Protein AF-A0A150SA19-F1 (afdb_monomer)

Mean predicted aligned error: 13.58 Å

Radius of gyration: 35.86 Å; Cα contacts (8 Å, |Δi|>4): 429; chains: 1; bounding box: 69×50×117 Å

Structure (mmCIF, N/CA/C/O backbone):
data_AF-A0A150SA19-F1
#
_entry.id   AF-A0A150SA19-F1
#
loop_
_atom_site.group_PDB
_atom_site.id
_atom_site.type_symbol
_atom_site.label_atom_id
_atom_site.label_alt_id
_atom_site.label_comp_id
_atom_site.label_asym_id
_atom_site.label_entity_id
_atom_site.label_seq_id
_atom_site.pdbx_PDB_ins_code
_atom_site.Cartn_x
_atom_site.Cartn_y
_atom_site.Cartn_z
_atom_site.occupancy
_atom_site.B_iso_or_equiv
_atom_site.auth_seq_id
_atom_site.auth_comp_id
_atom_site.auth_asym_id
_atom_site.auth_atom_id
_atom_site.pdbx_PDB_model_num
ATOM 1 N N . MET A 1 1 ? -41.049 3.972 19.998 1.00 49.44 1 MET A N 1
ATOM 2 C CA . MET A 1 1 ? -39.664 4.493 19.988 1.00 49.44 1 MET A CA 1
ATOM 3 C C . MET A 1 1 ? -38.887 3.687 18.956 1.00 49.44 1 MET A C 1
ATOM 5 O O . MET A 1 1 ? -38.922 2.465 19.038 1.00 49.44 1 MET A O 1
ATOM 9 N N . ARG A 1 2 ? -38.313 4.328 17.932 1.00 52.31 2 ARG A N 1
ATOM 10 C CA . ARG A 1 2 ? -37.575 3.638 16.861 1.00 52.31 2 ARG A CA 1
ATOM 11 C C . ARG A 1 2 ? -36.197 3.265 17.417 1.00 52.31 2 ARG A C 1
ATOM 13 O O . ARG A 1 2 ? -35.506 4.146 17.914 1.00 52.31 2 ARG A O 1
ATOM 20 N N . ARG A 1 3 ? -35.855 1.975 17.432 1.00 67.75 3 ARG A N 1
ATOM 21 C CA . ARG A 1 3 ? -34.524 1.506 17.848 1.00 67.75 3 ARG A CA 1
ATOM 22 C C . ARG A 1 3 ? -33.539 1.846 16.730 1.00 67.75 3 ARG A C 1
ATOM 24 O O . ARG A 1 3 ? -33.863 1.603 15.569 1.00 67.75 3 ARG A O 1
ATOM 31 N N . GLN A 1 4 ? -32.408 2.448 17.076 1.00 78.25 4 GLN A N 1
ATOM 32 C CA . GLN A 1 4 ? -31.393 2.895 16.126 1.00 78.25 4 GLN A CA 1
ATOM 33 C C . GLN A 1 4 ? -30.124 2.067 16.335 1.00 78.25 4 GLN A C 1
ATOM 35 O O . GLN A 1 4 ? -29.717 1.835 17.468 1.00 78.25 4 GLN A O 1
ATOM 40 N N . ILE A 1 5 ? -29.562 1.589 15.230 1.00 88.06 5 ILE A N 1
ATOM 41 C CA . ILE A 1 5 ? -28.209 1.044 15.135 1.00 88.06 5 ILE A CA 1
ATOM 42 C C . ILE A 1 5 ? -27.495 2.003 14.193 1.00 88.06 5 ILE A C 1
ATOM 44 O O . ILE A 1 5 ? -28.035 2.302 13.125 1.00 88.06 5 ILE A O 1
ATOM 48 N N . ASP A 1 6 ? -26.344 2.520 14.605 1.00 89.00 6 ASP A N 1
ATOM 49 C CA . ASP A 1 6 ? -25.650 3.552 13.835 1.00 89.00 6 ASP A CA 1
ATOM 50 C C . ASP A 1 6 ? -24.889 2.940 12.661 1.00 89.00 6 ASP A C 1
ATOM 52 O O . ASP A 1 6 ? -24.909 3.479 11.557 1.00 89.00 6 ASP A O 1
ATOM 56 N N . VAL A 1 7 ? -24.254 1.785 12.886 1.00 89.00 7 VAL A N 1
ATOM 57 C CA . VAL A 1 7 ? -23.474 1.076 11.870 1.00 89.00 7 VAL A CA 1
ATOM 58 C C . VAL A 1 7 ? -23.757 -0.417 11.948 1.00 89.00 7 VAL A C 1
ATOM 60 O O . VAL A 1 7 ? -23.886 -0.998 13.023 1.00 89.00 7 VAL A O 1
ATOM 63 N N . VAL A 1 8 ? -23.839 -1.052 10.785 1.00 87.06 8 VAL A N 1
ATOM 64 C CA . VAL A 1 8 ? -23.929 -2.502 10.656 1.00 87.06 8 VAL A CA 1
ATOM 65 C C . VAL A 1 8 ? -22.804 -2.952 9.740 1.00 87.06 8 VAL A C 1
ATOM 67 O O . VAL A 1 8 ? -22.677 -2.448 8.625 1.00 87.06 8 VAL A O 1
ATOM 70 N N . VAL A 1 9 ? -21.995 -3.894 10.210 1.00 85.62 9 VAL A N 1
ATOM 71 C CA . VAL A 1 9 ? -20.855 -4.434 9.471 1.00 85.62 9 VAL A CA 1
ATOM 72 C C . VAL A 1 9 ? -21.111 -5.906 9.188 1.00 85.62 9 VAL A C 1
ATOM 74 O O . VAL A 1 9 ? -21.405 -6.683 10.094 1.00 85.62 9 VAL A O 1
ATOM 77 N N . TYR A 1 10 ? -20.987 -6.284 7.921 1.00 85.44 10 TYR A N 1
ATOM 78 C CA . TYR A 1 10 ? -20.951 -7.680 7.506 1.00 85.44 10 TYR A CA 1
ATOM 79 C C . TYR A 1 10 ? -19.493 -8.061 7.290 1.00 85.44 10 TYR A C 1
ATOM 81 O O . TYR A 1 10 ? -18.805 -7.427 6.491 1.00 85.44 10 TYR A O 1
ATOM 89 N N . VAL A 1 11 ? -19.022 -9.076 8.008 1.00 80.75 11 VAL A N 1
ATOM 90 C CA . VAL A 1 11 ? -17.643 -9.560 7.891 1.00 80.75 11 VAL A CA 1
ATOM 91 C C . VAL A 1 11 ? -17.649 -11.016 7.459 1.00 80.75 11 VAL A C 1
ATOM 93 O O . VAL A 1 11 ? -18.430 -11.812 7.978 1.00 80.75 11 VAL A O 1
ATOM 96 N N . GLY A 1 12 ? -16.760 -11.355 6.527 1.00 76.31 12 GLY A N 1
ATOM 97 C CA . GLY A 1 12 ? -16.517 -12.719 6.072 1.00 76.31 12 GLY A CA 1
ATOM 98 C C . GLY A 1 12 ? -17.049 -13.008 4.665 1.00 76.31 12 GLY A C 1
ATOM 99 O O . GLY A 1 12 ? -17.178 -12.103 3.843 1.00 76.31 12 GLY A O 1
ATOM 100 N N . ASN A 1 13 ? -17.306 -14.281 4.366 1.00 78.12 13 ASN A N 1
ATOM 101 C CA . ASN A 1 13 ? -17.716 -14.776 3.044 1.00 78.12 13 ASN A CA 1
ATOM 102 C C . ASN A 1 13 ? -18.993 -15.634 3.137 1.00 78.12 13 ASN A C 1
ATOM 104 O O . ASN A 1 13 ? -19.555 -15.792 4.218 1.00 78.12 13 ASN A O 1
ATOM 108 N N . GLU A 1 14 ? -19.443 -16.212 2.017 1.00 71.19 14 GLU A N 1
ATOM 109 C CA . GLU A 1 14 ? -20.680 -17.014 1.955 1.00 71.19 14 GLU A CA 1
ATOM 110 C C . GLU A 1 14 ? -20.721 -18.195 2.942 1.00 71.19 14 GLU A C 1
ATOM 112 O O . GLU A 1 14 ? -21.796 -18.578 3.396 1.00 71.19 14 GLU A O 1
ATOM 117 N N . ALA A 1 15 ? -19.567 -18.769 3.296 1.00 74.25 15 ALA A N 1
ATOM 118 C CA . ALA A 1 15 ? -19.484 -19.897 4.223 1.00 74.25 15 ALA A CA 1
ATOM 119 C C . ALA A 1 15 ? -19.350 -19.460 5.691 1.00 74.25 15 ALA A C 1
ATOM 121 O O . ALA A 1 15 ? -19.701 -20.213 6.601 1.00 74.25 15 ALA A O 1
ATOM 122 N N . THR A 1 16 ? -18.816 -18.263 5.934 1.00 69.69 16 THR A N 1
ATOM 123 C CA . THR A 1 16 ? -18.539 -17.730 7.270 1.00 69.69 16 THR A CA 1
ATOM 124 C C . THR A 1 16 ? -18.807 -16.236 7.276 1.00 69.69 16 THR A C 1
ATOM 126 O O . THR A 1 16 ? -17.891 -15.453 7.038 1.00 69.69 16 THR A O 1
ATOM 129 N N . SER A 1 17 ? -20.053 -15.841 7.525 1.00 80.31 17 SER A N 1
ATOM 130 C CA . SER A 1 17 ? -20.439 -14.435 7.645 1.00 80.31 17 SER A CA 1
ATOM 131 C C . SER A 1 17 ? -20.885 -14.115 9.069 1.00 80.31 17 SER A C 1
ATOM 133 O O . SER A 1 17 ? -21.713 -14.837 9.626 1.00 80.31 17 SER A O 1
ATOM 135 N N . ALA A 1 18 ? -20.397 -13.014 9.629 1.00 84.69 18 ALA A N 1
ATOM 136 C CA . ALA A 1 18 ? -20.871 -12.445 10.883 1.00 84.69 18 ALA A CA 1
ATOM 137 C C . ALA A 1 18 ? -21.544 -11.095 10.622 1.00 84.69 18 ALA A C 1
ATOM 139 O O . ALA A 1 18 ? -21.059 -10.288 9.823 1.00 84.69 18 ALA A O 1
ATOM 140 N N . LEU A 1 19 ? -22.654 -10.852 11.319 1.00 87.81 19 LEU A N 1
ATOM 141 C CA . LEU A 1 19 ? -23.325 -9.559 11.331 1.00 87.81 19 LEU A CA 1
ATOM 142 C C . LEU A 1 19 ? -23.007 -8.843 12.640 1.00 87.81 19 LEU A C 1
ATOM 144 O O . LEU A 1 19 ? -23.388 -9.315 13.709 1.00 87.81 19 LEU A O 1
ATOM 148 N N . ILE A 1 20 ? -22.329 -7.706 12.565 1.00 91.12 20 ILE A N 1
ATOM 149 C CA . ILE A 1 20 ? -21.949 -6.909 13.729 1.00 91.12 20 ILE A CA 1
ATOM 150 C C . ILE A 1 20 ? -22.784 -5.634 13.727 1.00 91.12 20 ILE A C 1
ATOM 152 O O . ILE A 1 20 ? -22.746 -4.857 12.774 1.00 91.12 20 ILE A O 1
ATOM 156 N N . ALA A 1 21 ? -23.550 -5.418 14.791 1.00 92.56 21 ALA A N 1
ATOM 157 C CA . ALA A 1 21 ? -24.279 -4.177 15.009 1.00 92.56 21 ALA A CA 1
ATOM 158 C C . ALA A 1 21 ? -23.469 -3.270 15.933 1.00 92.56 21 ALA A C 1
ATOM 160 O O . ALA A 1 21 ? -22.986 -3.720 16.971 1.00 92.56 21 ALA A O 1
ATOM 161 N N . MET A 1 22 ? -23.346 -1.997 15.576 1.00 93.75 22 MET A N 1
ATOM 162 C CA . MET A 1 22 ? -22.576 -1.021 16.336 1.00 93.75 22 MET A CA 1
ATOM 163 C C . MET A 1 22 ? -23.416 0.216 16.652 1.00 93.75 22 MET A C 1
ATOM 165 O O . MET A 1 22 ? -24.169 0.711 15.808 1.00 93.75 22 MET A O 1
ATOM 169 N N . GLU A 1 23 ? -23.269 0.735 17.866 1.00 94.62 23 GLU A N 1
ATOM 170 C CA . GLU A 1 23 ? -23.875 2.001 18.282 1.00 94.62 23 GLU A CA 1
ATOM 171 C C . GLU A 1 23 ? -22.846 2.867 19.018 1.00 94.62 23 GLU A C 1
ATOM 173 O O . GLU A 1 23 ? -22.068 2.371 19.838 1.00 94.62 23 GLU A O 1
ATOM 178 N N . ALA A 1 24 ? -22.847 4.169 18.732 1.00 93.62 24 ALA A N 1
ATOM 179 C CA . ALA A 1 24 ? -21.959 5.140 19.357 1.00 93.62 24 ALA A CA 1
ATOM 180 C C . ALA A 1 24 ? -22.743 6.058 20.305 1.00 93.62 24 ALA A C 1
ATOM 182 O O . ALA A 1 24 ? -23.703 6.736 19.938 1.00 93.62 24 ALA A O 1
ATOM 183 N N . LYS A 1 25 ? -22.319 6.105 21.567 1.00 93.19 25 LYS A N 1
ATOM 184 C CA . LYS A 1 25 ? -22.892 6.953 22.612 1.00 93.19 25 LYS A CA 1
ATOM 185 C C . LYS A 1 25 ? -21.984 8.149 22.860 1.00 93.19 25 LYS A C 1
ATOM 187 O O . LYS A 1 25 ? -21.084 8.109 23.697 1.00 93.19 25 LYS A O 1
ATOM 192 N N . ASP A 1 26 ? -22.286 9.251 22.183 1.00 92.06 26 ASP A N 1
ATOM 193 C CA . ASP A 1 26 ? -21.712 10.551 22.522 1.00 92.06 26 ASP A CA 1
ATOM 194 C C . ASP A 1 26 ? -22.591 11.258 23.561 1.00 92.06 26 ASP A C 1
ATOM 196 O O . ASP A 1 26 ? -23.596 11.901 23.252 1.00 92.06 26 ASP A O 1
ATOM 200 N N . ARG A 1 27 ? -22.260 11.066 24.837 1.00 90.19 27 ARG A N 1
ATOM 201 C CA . ARG A 1 27 ? -22.948 11.697 25.969 1.00 90.19 27 ARG A CA 1
ATOM 202 C C . ARG A 1 27 ? -21.926 12.190 26.970 1.00 90.19 27 ARG A C 1
ATOM 204 O O . ARG A 1 27 ? -20.852 11.626 27.063 1.00 90.19 27 ARG A O 1
ATOM 211 N N . ALA A 1 28 ? -22.306 13.173 27.782 1.00 92.38 28 ALA A N 1
ATOM 212 C CA . ALA A 1 28 ? -21.478 13.674 28.882 1.00 92.38 28 ALA A CA 1
ATOM 213 C C . ALA A 1 28 ? -21.468 12.758 30.125 1.00 92.38 28 ALA A C 1
ATOM 215 O O . ALA A 1 28 ? -20.846 13.089 31.129 1.00 92.38 28 ALA A O 1
ATOM 216 N N . THR A 1 29 ? -22.178 11.627 30.087 1.00 95.94 29 THR A N 1
ATOM 217 C CA . THR A 1 29 ? -22.311 10.692 31.211 1.00 95.94 29 THR A CA 1
ATOM 218 C C . THR A 1 29 ? -21.975 9.271 30.769 1.00 95.94 29 THR A C 1
ATOM 220 O O . THR A 1 29 ? -22.349 8.917 29.645 1.00 95.94 29 THR A O 1
ATOM 223 N N . PRO A 1 30 ? -21.389 8.438 31.650 1.00 97.19 30 PRO A N 1
ATOM 224 C CA . PRO A 1 30 ? -21.119 7.036 31.353 1.00 97.19 30 PRO A CA 1
ATOM 225 C C . PRO A 1 30 ? -22.372 6.269 30.923 1.00 97.19 30 PRO A C 1
ATOM 227 O O . PRO A 1 30 ? -23.491 6.549 31.371 1.00 97.19 30 PRO A O 1
ATOM 230 N N . VAL A 1 31 ? -22.178 5.269 30.067 1.00 97.31 31 VAL A N 1
ATOM 231 C CA . VAL A 1 31 ? -23.246 4.366 29.629 1.00 97.31 31 VAL A CA 1
ATOM 232 C C . VAL A 1 31 ? -23.737 3.540 30.817 1.00 97.31 31 VAL A C 1
ATOM 234 O O . VAL A 1 31 ? -22.946 2.934 31.538 1.00 97.31 31 VAL A O 1
ATOM 237 N N . SER A 1 32 ? -25.056 3.512 31.014 1.00 97.81 32 SER A N 1
ATOM 238 C CA . SER A 1 32 ? -25.703 2.766 32.096 1.00 97.81 32 SER A CA 1
ATOM 239 C C . SER A 1 32 ? -26.205 1.392 31.644 1.00 97.81 32 SER A C 1
ATOM 241 O O . SER A 1 32 ? -26.411 1.146 30.454 1.00 97.81 32 SER A O 1
ATOM 243 N N . ILE A 1 33 ? -26.501 0.517 32.609 1.00 97.81 33 ILE A N 1
ATOM 244 C CA . ILE A 1 33 ? -27.060 -0.825 32.369 1.00 97.81 33 ILE A CA 1
ATOM 245 C C . ILE A 1 33 ? -28.320 -0.809 31.483 1.00 97.81 33 ILE A C 1
ATOM 247 O O . ILE A 1 33 ? -28.491 -1.649 30.597 1.00 97.81 33 ILE A O 1
ATOM 251 N N . GLY A 1 34 ? -29.185 0.196 31.666 1.00 96.81 34 GLY A N 1
ATOM 252 C CA . GLY A 1 34 ? -30.397 0.360 30.863 1.00 96.81 34 GLY A CA 1
ATOM 253 C C . GLY A 1 34 ? -30.099 0.691 29.399 1.00 96.81 34 GLY A C 1
ATOM 254 O O . GLY A 1 34 ? -30.815 0.240 28.508 1.00 96.81 34 GLY A O 1
ATOM 255 N N . MET A 1 35 ? -29.021 1.434 29.124 1.00 96.19 35 MET A N 1
ATOM 256 C CA . MET A 1 35 ? -28.596 1.719 27.750 1.00 96.19 35 MET A CA 1
ATOM 257 C C . MET A 1 35 ? -28.068 0.463 27.057 1.00 96.19 35 MET A C 1
ATOM 259 O O . MET A 1 35 ? -28.452 0.211 25.917 1.00 96.19 35 MET A O 1
ATOM 263 N N . VAL A 1 36 ? -27.270 -0.349 27.756 1.00 97.12 36 VAL A N 1
ATOM 264 C CA . VAL A 1 36 ? -26.780 -1.641 27.248 1.00 97.12 36 VAL A CA 1
ATOM 265 C C . VAL A 1 36 ? -27.944 -2.587 26.947 1.00 97.12 36 VAL A C 1
ATOM 267 O O . VAL A 1 36 ? -28.015 -3.156 25.862 1.00 97.12 36 VAL A O 1
ATOM 270 N N . SER A 1 37 ? -28.913 -2.696 27.860 1.00 96.50 37 SER A N 1
ATOM 271 C CA . SER A 1 37 ? -30.108 -3.536 27.672 1.00 96.50 37 SER A CA 1
ATOM 272 C C . SER A 1 37 ? -30.939 -3.104 26.458 1.00 96.50 37 SER A C 1
ATOM 274 O O . SER A 1 37 ? -31.420 -3.933 25.678 1.00 96.50 37 SER A O 1
ATOM 276 N N . ASN A 1 38 ? -31.088 -1.792 26.262 1.00 95.25 38 ASN A N 1
ATOM 277 C CA . ASN A 1 38 ? -31.794 -1.247 25.106 1.00 95.25 38 ASN A CA 1
ATOM 278 C C . ASN A 1 38 ? -31.057 -1.551 23.797 1.00 95.25 38 ASN A C 1
ATOM 280 O O . ASN A 1 38 ? -31.701 -1.967 22.832 1.00 95.25 38 ASN A O 1
ATOM 284 N N . PHE A 1 39 ? -29.731 -1.383 23.779 1.00 96.00 39 PHE A N 1
ATOM 285 C CA . PHE A 1 39 ? -28.902 -1.701 22.618 1.00 96.00 39 PHE A CA 1
ATOM 286 C C . PHE A 1 39 ? -28.956 -3.193 22.283 1.00 96.00 39 PHE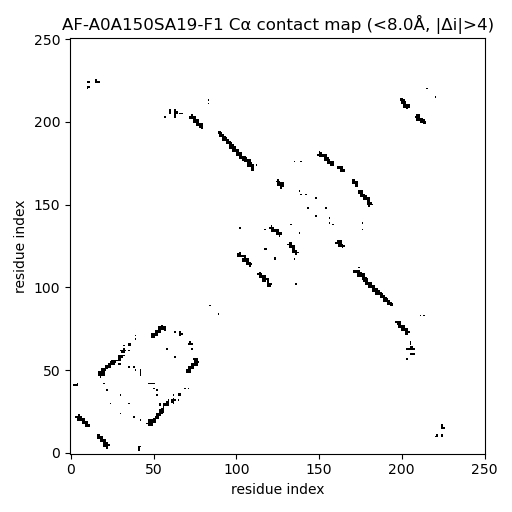 A C 1
ATOM 288 O O . PHE A 1 39 ? -29.242 -3.545 21.143 1.00 96.00 39 PHE A O 1
ATOM 295 N N . TYR A 1 40 ? -28.834 -4.078 23.276 1.00 96.12 40 TYR A N 1
ATOM 296 C CA . TYR A 1 40 ? -28.995 -5.522 23.082 1.00 96.12 40 TYR A CA 1
ATOM 297 C C . TYR A 1 40 ? -30.309 -5.879 22.384 1.00 96.12 40 TYR A C 1
ATOM 299 O O . TYR A 1 40 ? -30.338 -6.693 21.470 1.00 96.12 40 TYR A O 1
ATOM 307 N N . THR A 1 41 ? -31.408 -5.228 22.770 1.00 95.50 41 THR A N 1
ATOM 308 C CA . THR A 1 41 ? -32.711 -5.491 22.148 1.00 95.50 41 THR A CA 1
ATOM 309 C C . THR A 1 41 ? -32.758 -5.036 20.678 1.00 95.50 41 THR A C 1
ATOM 311 O O . THR A 1 41 ? -33.580 -5.522 19.899 1.00 95.50 41 THR A O 1
ATOM 314 N N . ALA A 1 42 ? -31.911 -4.083 20.276 1.00 94.31 42 ALA A N 1
ATOM 315 C CA . ALA A 1 42 ? -31.729 -3.706 18.877 1.00 94.31 42 ALA A CA 1
ATOM 316 C C . ALA A 1 42 ? -30.855 -4.726 18.128 1.00 94.31 42 ALA A C 1
ATOM 318 O O . ALA A 1 42 ? -31.258 -5.167 17.055 1.00 94.31 42 ALA A O 1
ATOM 319 N N . VAL A 1 43 ? -29.728 -5.140 18.722 1.00 94.19 43 VAL A N 1
ATOM 320 C CA . VAL A 1 43 ? -28.818 -6.184 18.204 1.00 94.19 43 VAL A CA 1
ATOM 321 C C . VAL A 1 43 ? -29.587 -7.483 17.928 1.00 94.19 43 VAL A C 1
ATOM 323 O O . VAL A 1 43 ? -29.546 -8.000 16.813 1.00 94.19 43 VAL A O 1
ATOM 326 N N . ASP A 1 44 ? -30.368 -7.954 18.903 1.00 94.06 44 ASP A N 1
ATOM 327 C CA . ASP A 1 44 ? -31.224 -9.141 18.779 1.00 94.06 44 ASP A CA 1
ATOM 328 C C . ASP A 1 44 ? -32.319 -8.947 17.716 1.00 94.06 44 ASP A C 1
ATOM 330 O O . ASP A 1 44 ? -32.566 -9.819 16.882 1.00 94.06 44 ASP A O 1
ATOM 334 N N . GLY A 1 45 ? -32.915 -7.751 17.667 1.00 93.44 45 GLY A N 1
ATOM 335 C CA . GLY A 1 45 ? -33.947 -7.403 16.691 1.00 93.44 45 GLY A CA 1
ATOM 336 C C . GLY A 1 45 ? -33.482 -7.483 15.233 1.00 93.44 45 GLY A C 1
ATOM 337 O O . GLY A 1 45 ? -34.280 -7.835 14.365 1.00 93.44 45 GLY A O 1
ATOM 338 N N . VAL A 1 46 ? -32.204 -7.200 14.961 1.00 91.31 46 VAL A N 1
ATOM 339 C CA . VAL A 1 46 ? -31.595 -7.366 13.627 1.00 91.31 46 VAL A CA 1
ATOM 340 C C . VAL A 1 46 ? -30.866 -8.699 13.458 1.00 91.31 46 VAL A C 1
ATOM 342 O O . VAL A 1 46 ? -30.286 -8.939 12.403 1.00 91.31 46 VAL A O 1
ATOM 345 N N . ARG A 1 47 ? -30.907 -9.572 14.474 1.00 92.44 47 ARG A N 1
ATOM 346 C CA . ARG A 1 47 ? -30.196 -10.858 14.521 1.00 92.44 47 ARG A CA 1
ATOM 347 C C . ARG A 1 47 ? -28.697 -10.718 14.249 1.00 92.44 47 ARG A C 1
ATOM 349 O O . ARG A 1 47 ? -28.102 -11.565 13.584 1.00 92.44 47 ARG A O 1
ATOM 356 N N . ALA A 1 48 ? -28.095 -9.641 14.748 1.00 90.31 48 ALA A N 1
ATOM 357 C CA . ALA A 1 48 ? -26.652 -9.482 14.694 1.00 90.31 48 ALA A CA 1
ATOM 358 C C . ALA A 1 48 ? -25.980 -10.540 15.581 1.00 90.31 48 ALA A C 1
ATOM 360 O O . ALA A 1 48 ? -26.422 -10.824 16.692 1.00 90.31 48 ALA A O 1
ATOM 361 N N . THR A 1 49 ? -24.903 -11.127 15.072 1.00 89.94 49 THR A N 1
ATOM 362 C CA . THR A 1 49 ? -24.071 -12.117 15.760 1.00 89.94 49 THR A CA 1
ATOM 363 C C . THR A 1 49 ? -23.341 -11.500 16.953 1.00 89.94 49 THR A C 1
ATOM 365 O O . THR A 1 49 ? -23.071 -12.184 17.939 1.00 89.94 49 THR A O 1
ATOM 368 N N . LYS A 1 50 ? -23.019 -10.204 16.868 1.00 89.31 50 LYS A N 1
ATOM 369 C CA . LYS A 1 50 ? -22.289 -9.468 17.901 1.00 89.31 50 LYS A CA 1
ATOM 370 C C . LYS A 1 50 ? -22.741 -8.011 17.966 1.00 89.31 50 LYS A C 1
ATOM 372 O O . LYS A 1 50 ? -23.088 -7.416 16.943 1.00 89.31 50 LYS A O 1
ATOM 377 N N . GLY A 1 51 ? -22.727 -7.448 19.171 1.00 94.06 51 GLY A N 1
ATOM 378 C CA . GLY A 1 51 ? -22.923 -6.020 19.401 1.00 94.06 51 GLY A CA 1
ATOM 379 C C . GLY A 1 51 ? -21.609 -5.340 19.773 1.00 94.06 51 GLY A C 1
ATOM 380 O O . GLY A 1 51 ? -20.830 -5.902 20.537 1.00 94.06 51 GLY A O 1
ATOM 381 N N . ILE A 1 52 ? -21.385 -4.129 19.273 1.00 95.25 52 ILE A N 1
ATOM 382 C CA . ILE A 1 52 ? -20.315 -3.241 19.734 1.00 95.25 52 ILE A CA 1
ATOM 383 C C . ILE A 1 52 ? -20.945 -1.931 20.189 1.00 95.25 52 ILE A C 1
ATOM 385 O O . ILE A 1 52 ? -21.656 -1.270 19.433 1.00 95.25 52 ILE A O 1
ATOM 389 N N . LEU A 1 53 ? -20.681 -1.550 21.429 1.00 95.62 53 LEU A N 1
ATOM 390 C CA . LEU A 1 53 ? -21.081 -0.266 21.975 1.00 95.62 53 LEU A CA 1
ATOM 391 C C . LEU A 1 53 ? -19.826 0.582 22.163 1.00 95.62 53 LEU A C 1
ATOM 393 O O . LEU A 1 53 ? -18.832 0.115 22.716 1.00 95.62 53 LEU A O 1
ATOM 397 N N . VAL A 1 54 ? -19.863 1.820 21.679 1.00 94.94 54 VAL A N 1
ATOM 398 C CA . VAL A 1 54 ? -18.761 2.782 21.811 1.00 94.94 54 VAL A CA 1
ATOM 399 C C . VAL A 1 54 ? -19.230 3.951 22.670 1.00 94.94 54 VAL A C 1
ATOM 401 O O . VAL A 1 54 ? -20.343 4.438 22.486 1.00 94.94 54 VAL A O 1
ATOM 404 N N . SER A 1 55 ? -18.406 4.428 23.601 1.00 95.00 55 SER A N 1
ATOM 405 C CA . SER A 1 55 ? -18.728 5.550 24.490 1.00 95.00 55 SER A CA 1
ATOM 406 C C . SER A 1 55 ? -17.562 6.522 24.588 1.00 95.00 55 SER A C 1
ATOM 408 O O . SER A 1 55 ? -16.424 6.099 24.743 1.00 95.00 55 SER A O 1
ATOM 410 N N . ARG A 1 56 ? -17.828 7.831 24.565 1.00 92.62 56 ARG A N 1
ATOM 411 C CA . ARG A 1 56 ? -16.787 8.842 24.838 1.00 92.62 56 ARG A CA 1
ATOM 412 C C . ARG A 1 56 ? -16.475 9.002 26.332 1.00 92.62 56 ARG A C 1
ATOM 414 O O . ARG A 1 56 ? -15.409 9.476 26.688 1.00 92.62 56 ARG A O 1
ATOM 421 N N . MET A 1 57 ? -17.415 8.638 27.206 1.00 94.62 57 MET A N 1
ATOM 422 C CA . MET A 1 57 ? -17.308 8.838 28.663 1.00 94.62 57 MET A CA 1
ATOM 423 C C . MET A 1 57 ? -17.242 7.513 29.436 1.00 94.62 57 MET A C 1
ATOM 425 O O . MET A 1 57 ? -17.552 7.477 30.628 1.00 94.62 57 MET A O 1
ATOM 429 N N . GLY A 1 58 ? -16.928 6.411 28.750 1.00 95.31 58 GLY A N 1
ATOM 430 C CA . GLY A 1 58 ? -16.873 5.075 29.338 1.00 95.31 58 GLY A CA 1
ATOM 431 C C . GLY A 1 58 ? -18.237 4.536 29.797 1.00 95.31 58 GLY A C 1
ATOM 432 O O . GLY A 1 58 ? -19.297 4.882 29.251 1.00 95.31 58 GLY A O 1
ATOM 433 N N . TYR A 1 59 ? -18.204 3.661 30.803 1.00 97.69 59 TYR A N 1
ATOM 434 C CA . TYR A 1 59 ? -19.325 2.824 31.245 1.00 97.69 59 TYR A CA 1
ATOM 435 C C . TYR A 1 59 ? -19.401 2.759 32.772 1.00 97.69 59 TYR A C 1
ATOM 437 O O . TYR A 1 59 ? -18.389 2.859 33.465 1.00 97.69 59 TYR A O 1
ATOM 445 N N . THR A 1 60 ? -20.595 2.536 33.324 1.00 97.81 60 THR A N 1
ATOM 446 C CA . THR A 1 60 ? -20.700 2.112 34.727 1.00 97.81 60 THR A CA 1
ATOM 447 C C . THR A 1 60 ? -20.259 0.651 34.872 1.00 97.81 60 THR A C 1
ATOM 449 O O . THR A 1 60 ? -20.400 -0.135 33.937 1.00 97.81 60 THR A O 1
ATOM 452 N N . LYS A 1 61 ? -19.779 0.247 36.057 1.00 96.81 61 LYS A N 1
ATOM 453 C CA . LYS A 1 61 ? -19.363 -1.150 36.311 1.00 96.81 61 LYS A CA 1
ATOM 454 C C . LYS A 1 61 ? -20.465 -2.157 35.976 1.00 96.81 61 LYS A C 1
ATOM 456 O O . LYS A 1 61 ? -20.227 -3.121 35.258 1.00 96.81 61 LYS A O 1
ATOM 461 N N . ASP A 1 62 ? -21.689 -1.876 36.417 1.00 97.50 62 ASP A N 1
ATOM 462 C CA . ASP A 1 62 ? -22.846 -2.730 36.131 1.00 97.50 62 ASP A CA 1
ATOM 463 C C . ASP A 1 62 ? -23.169 -2.800 34.630 1.00 97.50 62 ASP A C 1
ATOM 465 O O . ASP A 1 62 ? -23.656 -3.821 34.154 1.00 97.50 62 ASP A O 1
ATOM 469 N N . ALA A 1 63 ? -22.884 -1.739 33.866 1.00 98.06 63 ALA A N 1
ATOM 470 C CA . ALA A 1 63 ? -23.071 -1.741 32.419 1.00 98.06 63 ALA A CA 1
ATOM 471 C C . ALA A 1 63 ? -22.042 -2.635 31.712 1.00 98.06 63 ALA A C 1
ATOM 473 O O . ALA A 1 63 ? -22.418 -3.349 30.789 1.00 98.06 63 ALA A O 1
ATOM 474 N N . LEU A 1 64 ? -20.780 -2.634 32.159 1.00 97.88 64 LEU A N 1
ATOM 475 C CA . LEU A 1 64 ? -19.729 -3.512 31.623 1.00 97.88 64 LEU A CA 1
ATOM 476 C C . LEU A 1 64 ? -20.038 -4.988 31.895 1.00 97.88 64 LEU A C 1
ATOM 478 O O . LEU A 1 64 ? -19.947 -5.821 30.995 1.00 97.88 64 LEU A O 1
ATOM 482 N N . LEU A 1 65 ? -20.474 -5.301 33.119 1.00 97.25 65 LEU A N 1
ATOM 483 C CA . LEU A 1 65 ? -20.944 -6.637 33.491 1.00 97.25 65 LEU A CA 1
ATOM 484 C C . LEU A 1 65 ? -22.115 -7.081 32.607 1.00 97.25 65 LEU A C 1
ATOM 486 O O . LEU A 1 65 ? -22.085 -8.174 32.044 1.00 97.25 65 LEU A O 1
ATOM 490 N N . GLU A 1 66 ? -23.124 -6.225 32.448 1.00 97.69 66 GLU A N 1
ATOM 491 C CA . GLU A 1 66 ? -24.288 -6.518 31.610 1.00 97.69 66 GLU A CA 1
ATOM 492 C C . GLU A 1 66 ? -23.911 -6.718 30.137 1.00 97.69 66 GLU A C 1
ATOM 494 O O . GLU A 1 66 ? -24.418 -7.636 29.491 1.00 97.69 66 GLU A O 1
ATOM 499 N N . ALA A 1 67 ? -23.016 -5.884 29.603 1.00 97.06 67 ALA A N 1
ATOM 500 C CA . ALA A 1 67 ? -22.554 -5.981 28.223 1.00 97.06 67 ALA A CA 1
ATOM 501 C C . ALA A 1 67 ? -21.846 -7.318 27.981 1.00 97.06 67 ALA A C 1
ATOM 503 O O . ALA A 1 67 ? -22.203 -8.043 27.053 1.00 97.06 67 ALA A O 1
ATOM 504 N N . HIS A 1 68 ? -20.950 -7.705 28.889 1.00 95.62 68 HIS A N 1
ATOM 505 C CA . HIS A 1 68 ? -20.270 -8.994 28.850 1.00 95.62 68 HIS A CA 1
ATOM 506 C C . HIS A 1 68 ? -21.246 -10.178 28.878 1.00 95.62 68 HIS A C 1
ATOM 508 O O . HIS A 1 68 ? -21.152 -11.072 28.039 1.00 95.62 68 HIS A O 1
ATOM 514 N N . TYR A 1 69 ? -22.234 -10.180 29.783 1.00 96.12 69 TYR A N 1
ATOM 515 C CA . TYR A 1 69 ? -23.247 -11.247 29.827 1.00 96.12 69 TYR A CA 1
ATOM 516 C C . TYR A 1 69 ? -24.077 -11.349 28.545 1.00 96.12 69 TYR A C 1
ATOM 518 O O . TYR A 1 69 ? -24.574 -12.424 28.211 1.00 96.12 69 TYR A O 1
ATOM 526 N N . ARG A 1 70 ? -24.230 -10.234 27.832 1.00 94.75 70 ARG A N 1
ATOM 527 C CA . ARG A 1 70 ? -24.992 -10.128 26.587 1.00 94.75 70 ARG A CA 1
ATOM 528 C C . ARG A 1 70 ? -24.135 -10.253 25.331 1.00 94.75 70 ARG A C 1
ATOM 530 O O . ARG A 1 70 ? -24.669 -10.069 24.239 1.00 94.75 70 ARG A O 1
ATOM 537 N N . ASN A 1 71 ? -22.848 -10.572 25.477 1.00 91.19 71 ASN A N 1
ATOM 538 C CA . ASN A 1 71 ? -21.894 -10.655 24.374 1.00 91.19 71 ASN A CA 1
ATOM 539 C C . ASN A 1 71 ? -21.855 -9.367 23.522 1.00 91.19 71 ASN A C 1
ATOM 541 O O . ASN A 1 71 ? -21.887 -9.398 22.288 1.00 91.19 71 ASN A O 1
ATOM 545 N N . ILE A 1 72 ? -21.857 -8.225 24.211 1.00 95.31 72 ILE A N 1
ATOM 546 C CA . ILE A 1 72 ? -21.648 -6.896 23.643 1.00 95.31 72 ILE A CA 1
ATOM 547 C C . ILE A 1 72 ? -20.253 -6.443 24.046 1.00 95.31 72 ILE A C 1
ATOM 549 O O . ILE A 1 72 ? -19.964 -6.326 25.238 1.00 95.31 72 ILE A O 1
ATOM 553 N N . ASP A 1 73 ? -19.424 -6.130 23.058 1.00 94.81 73 ASP A N 1
ATOM 554 C CA . ASP A 1 73 ? -18.133 -5.510 23.319 1.00 94.81 73 ASP A CA 1
ATOM 555 C C . ASP A 1 73 ? -18.326 -4.025 23.604 1.00 94.81 73 ASP A C 1
ATOM 557 O O . ASP A 1 73 ? -19.125 -3.340 22.958 1.00 94.81 73 ASP A O 1
ATOM 561 N N . THR A 1 74 ? -17.569 -3.523 24.568 1.00 95.56 74 THR A N 1
ATOM 562 C CA . THR A 1 74 ? -17.604 -2.125 24.985 1.00 95.56 74 THR A CA 1
ATOM 563 C C . THR A 1 74 ? -16.272 -1.470 24.698 1.00 95.56 74 THR A C 1
ATOM 565 O O . THR A 1 74 ? -15.243 -1.958 25.152 1.00 95.56 74 THR A O 1
ATOM 568 N N . TYR A 1 75 ? -16.302 -0.347 23.988 1.00 94.06 75 TYR A N 1
ATOM 569 C CA . TYR A 1 75 ? -15.122 0.463 23.708 1.00 94.06 75 TYR A CA 1
ATOM 570 C C . TYR A 1 75 ? -15.305 1.890 24.214 1.00 94.06 75 TYR A C 1
ATOM 572 O O . TYR A 1 75 ? -16.409 2.450 24.171 1.00 94.06 75 TYR A O 1
ATOM 580 N N . GLU A 1 76 ? -14.210 2.480 24.671 1.00 92.31 76 GLU A N 1
ATOM 581 C CA . GLU A 1 76 ? -14.077 3.892 24.984 1.00 92.31 76 GLU A CA 1
ATOM 582 C C . GLU A 1 76 ? -13.335 4.605 23.853 1.00 92.31 76 GLU A C 1
ATOM 584 O O . GLU A 1 76 ? -12.260 4.175 23.447 1.00 92.31 76 GLU A O 1
ATOM 589 N N . LEU A 1 77 ? -13.913 5.692 23.342 1.00 89.44 77 LEU A N 1
ATOM 590 C CA . LEU A 1 77 ? -13.266 6.561 22.363 1.00 89.44 77 LEU A CA 1
ATOM 591 C C . LEU A 1 77 ? -12.621 7.741 23.097 1.00 89.44 77 LEU A C 1
ATOM 593 O O . LEU A 1 77 ? -13.337 8.608 23.606 1.00 89.44 77 LEU A O 1
ATOM 597 N N . ARG A 1 78 ? -11.287 7.804 23.116 1.00 87.12 78 ARG A N 1
ATOM 598 C CA . ARG A 1 78 ? -10.524 8.894 23.751 1.00 87.12 78 ARG A CA 1
ATOM 599 C C . ARG A 1 78 ? -9.496 9.497 22.794 1.00 87.12 78 ARG A C 1
ATOM 601 O O . ARG A 1 78 ? -9.151 8.836 21.817 1.00 87.12 78 ARG A O 1
ATOM 608 N N . PRO A 1 79 ? -8.994 10.717 23.049 1.00 83.75 79 PRO A N 1
ATOM 609 C CA . PRO A 1 79 ? -7.905 11.259 22.257 1.00 83.75 79 PRO A CA 1
ATOM 610 C C . PRO A 1 79 ? -6.676 10.343 22.298 1.00 83.75 79 PRO A C 1
ATOM 612 O O . PRO A 1 79 ? -6.384 9.739 23.338 1.00 83.75 79 PRO A O 1
ATOM 615 N N . ALA A 1 80 ? -5.973 10.244 21.172 1.00 82.50 80 ALA A N 1
ATOM 616 C CA . ALA A 1 80 ? -4.707 9.529 21.087 1.00 82.50 80 ALA A CA 1
ATOM 617 C C . ALA A 1 80 ? -3.657 10.211 21.975 1.00 82.50 80 ALA A C 1
ATOM 619 O O . ALA A 1 80 ? -3.497 11.433 21.944 1.00 82.50 80 ALA A O 1
ATOM 620 N N . GLU A 1 81 ? -2.922 9.421 22.749 1.00 84.25 81 GLU A N 1
ATOM 621 C CA . GLU A 1 81 ? -1.781 9.868 23.544 1.00 84.25 81 GLU A CA 1
ATOM 622 C C . GLU A 1 81 ? -0.476 9.362 22.919 1.00 84.25 81 GLU A C 1
ATOM 624 O O . GLU A 1 81 ? -0.466 8.385 22.176 1.00 84.25 81 GLU A O 1
ATOM 629 N N . GLU A 1 82 ? 0.654 9.999 23.243 1.00 80.69 82 GLU A N 1
ATOM 630 C CA . GLU A 1 82 ? 1.957 9.640 22.658 1.00 80.69 82 GLU A CA 1
ATOM 631 C C . GLU A 1 82 ? 2.323 8.166 22.884 1.00 80.69 82 GLU A C 1
ATOM 633 O O . GLU A 1 82 ? 2.836 7.501 21.990 1.00 80.69 82 GLU A O 1
ATOM 638 N N . LYS A 1 83 ? 1.984 7.634 24.064 1.00 83.38 83 LYS A N 1
ATOM 639 C CA . LYS A 1 83 ? 2.222 6.232 24.432 1.00 83.38 83 LYS A CA 1
ATOM 640 C C . LYS A 1 83 ? 1.499 5.237 23.523 1.00 83.38 83 LYS A C 1
ATOM 642 O O . LYS A 1 83 ? 1.942 4.105 23.396 1.00 83.38 83 LYS A O 1
ATOM 647 N N . ASP A 1 84 ? 0.386 5.639 22.910 1.00 78.00 84 ASP A N 1
ATOM 648 C CA . ASP A 1 84 ? -0.380 4.728 22.067 1.00 78.00 84 ASP A CA 1
ATOM 649 C C . ASP A 1 84 ? 0.304 4.486 20.713 1.00 78.00 84 ASP A C 1
ATOM 651 O O . ASP A 1 84 ? -0.001 3.518 20.022 1.00 78.00 84 ASP A O 1
ATOM 655 N N . TRP A 1 85 ? 1.265 5.343 20.356 1.00 76.88 85 TRP A N 1
ATOM 656 C CA . TRP A 1 85 ? 2.122 5.186 19.184 1.00 76.88 85 TRP A CA 1
ATOM 657 C C . TRP A 1 85 ? 3.392 4.382 19.483 1.00 76.88 85 TRP A C 1
ATOM 659 O O . TRP A 1 85 ? 4.216 4.190 18.590 1.00 76.88 85 TRP A O 1
ATOM 669 N N . GLU A 1 86 ? 3.589 3.899 20.714 1.00 79.81 86 GLU A N 1
ATOM 670 C CA . GLU A 1 86 ? 4.755 3.084 21.046 1.00 79.81 86 GLU A CA 1
ATOM 671 C C . GLU A 1 86 ? 4.737 1.781 20.228 1.00 79.81 86 GLU A C 1
ATOM 673 O O . GLU A 1 86 ? 3.832 0.959 20.342 1.00 79.81 86 GLU A O 1
ATOM 678 N N . GLY A 1 87 ? 5.738 1.612 19.359 1.00 77.75 87 GLY A N 1
ATOM 679 C CA . GLY A 1 87 ? 5.823 0.478 18.433 1.00 77.75 87 GLY A CA 1
ATOM 680 C C . GLY A 1 87 ? 5.103 0.669 17.091 1.00 77.75 87 GLY A C 1
ATOM 681 O O . GLY A 1 87 ? 5.224 -0.200 16.229 1.00 77.75 87 GLY A O 1
ATOM 682 N N . TYR A 1 88 ? 4.433 1.805 16.864 1.00 72.50 88 TYR A N 1
ATOM 683 C CA . TYR A 1 88 ? 3.708 2.104 15.626 1.00 72.50 88 TYR A CA 1
ATOM 684 C C . TYR A 1 88 ? 4.254 3.356 14.926 1.00 72.50 88 TYR A C 1
ATOM 686 O O . TYR A 1 88 ? 4.642 4.339 15.554 1.00 72.50 88 TYR A O 1
ATOM 694 N N . ALA A 1 89 ? 4.258 3.352 13.590 1.00 69.00 89 ALA A N 1
ATOM 695 C CA . ALA A 1 89 ? 4.575 4.552 12.822 1.00 69.00 89 ALA A CA 1
ATOM 696 C C . ALA A 1 89 ? 3.376 5.515 12.843 1.00 69.00 89 ALA A C 1
ATOM 698 O O . ALA A 1 89 ? 2.320 5.223 12.278 1.00 69.00 89 ALA A O 1
ATOM 699 N N . ARG A 1 90 ? 3.549 6.677 13.4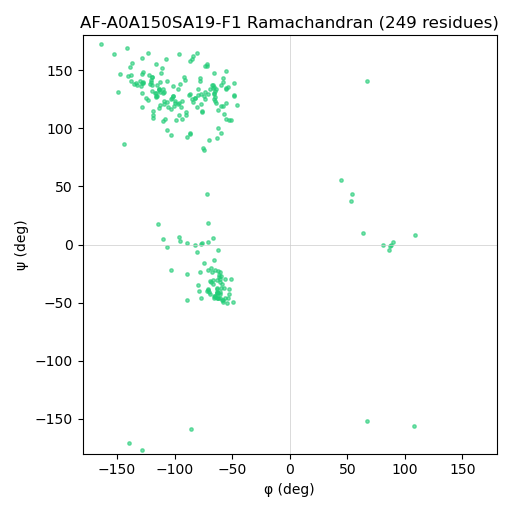79 1.00 68.81 90 ARG A N 1
ATOM 700 C CA . ARG A 1 90 ? 2.556 7.765 13.478 1.00 68.81 90 ARG A CA 1
ATOM 701 C C . ARG A 1 90 ? 2.463 8.457 12.118 1.00 68.81 90 ARG A C 1
ATOM 703 O O . ARG A 1 90 ? 1.386 8.845 11.665 1.00 68.81 90 ARG A O 1
ATOM 710 N N . GLU A 1 91 ? 3.613 8.613 11.476 1.00 70.31 91 GLU A N 1
ATOM 711 C CA . GLU A 1 91 ? 3.767 9.392 10.262 1.00 70.31 91 GLU A CA 1
ATOM 712 C C . GLU A 1 91 ? 4.884 8.796 9.405 1.00 70.31 91 GLU A C 1
ATOM 714 O O . GLU A 1 91 ? 5.973 8.501 9.901 1.00 70.31 91 GLU A O 1
ATOM 719 N N . ILE A 1 92 ? 4.603 8.594 8.117 1.00 71.50 92 ILE A N 1
ATOM 720 C CA . ILE A 1 92 ? 5.595 8.141 7.142 1.00 71.50 92 ILE A CA 1
ATOM 721 C C . ILE A 1 92 ? 5.730 9.220 6.076 1.00 71.50 92 ILE A C 1
ATOM 723 O O . ILE A 1 92 ? 4.792 9.493 5.323 1.00 71.50 92 ILE A O 1
ATOM 727 N N . HIS A 1 93 ? 6.916 9.823 6.020 1.00 73.88 93 HIS A N 1
ATOM 728 C CA . HIS A 1 93 ? 7.306 10.778 4.985 1.00 73.88 93 HIS A CA 1
ATOM 729 C C . HIS A 1 93 ? 8.096 10.043 3.923 1.00 73.88 93 HIS A C 1
ATOM 731 O O . HIS A 1 93 ? 9.150 9.476 4.215 1.00 73.88 93 HIS A O 1
ATOM 737 N N . PHE A 1 94 ? 7.621 10.074 2.684 1.00 68.75 94 PHE A N 1
ATOM 738 C CA . PHE A 1 94 ? 8.426 9.616 1.564 1.00 68.75 94 PHE A CA 1
ATOM 739 C C . PHE A 1 94 ? 8.459 10.649 0.451 1.00 68.75 94 PHE A C 1
ATOM 741 O O . PHE A 1 94 ? 7.450 11.234 0.052 1.00 68.75 94 PHE A O 1
ATOM 748 N N . ILE A 1 95 ? 9.670 10.828 -0.067 1.00 74.38 95 ILE A N 1
ATOM 749 C CA . ILE A 1 95 ? 9.954 11.620 -1.252 1.00 74.38 95 ILE A CA 1
ATOM 750 C C . ILE A 1 95 ? 10.318 10.624 -2.346 1.00 74.38 95 ILE A C 1
ATOM 752 O O . ILE A 1 95 ? 11.383 10.008 -2.316 1.00 74.38 95 ILE A O 1
ATOM 756 N N . ILE A 1 96 ? 9.421 10.450 -3.311 1.00 74.25 96 ILE A N 1
ATOM 757 C CA . ILE A 1 96 ? 9.672 9.617 -4.483 1.00 74.25 96 ILE A CA 1
ATOM 758 C C . ILE A 1 96 ? 10.203 10.531 -5.576 1.00 74.25 96 ILE A C 1
ATOM 760 O O . ILE A 1 96 ? 9.462 11.329 -6.150 1.00 74.25 96 ILE A O 1
ATOM 764 N N . GLN A 1 97 ? 11.492 10.403 -5.872 1.00 80.00 97 GLN A N 1
ATOM 765 C CA . GLN A 1 97 ? 12.107 11.017 -7.043 1.00 80.00 97 GLN A CA 1
ATOM 766 C C . GLN A 1 97 ? 12.207 9.969 -8.142 1.00 80.00 97 GLN A C 1
ATOM 768 O O . GLN A 1 97 ? 13.024 9.051 -8.073 1.00 80.00 97 GLN A O 1
ATOM 773 N N . THR A 1 98 ? 11.365 10.093 -9.165 1.00 81.25 98 THR A N 1
ATOM 774 C CA . THR A 1 98 ? 11.508 9.247 -10.350 1.00 81.25 98 THR A CA 1
ATOM 775 C C . THR A 1 98 ? 12.617 9.809 -11.232 1.00 81.25 98 THR A C 1
ATOM 777 O O . THR A 1 98 ? 12.678 11.011 -11.478 1.00 81.25 98 THR A O 1
ATOM 780 N N . LYS A 1 99 ? 13.515 8.949 -11.710 1.00 86.12 99 LYS A N 1
ATOM 781 C CA . LYS A 1 99 ? 14.452 9.278 -12.786 1.00 86.12 99 LYS A CA 1
ATOM 782 C C . LYS A 1 99 ? 14.067 8.448 -13.995 1.00 86.12 99 LYS A C 1
ATOM 784 O O . LYS A 1 99 ? 13.856 7.243 -13.866 1.00 86.12 99 LYS A O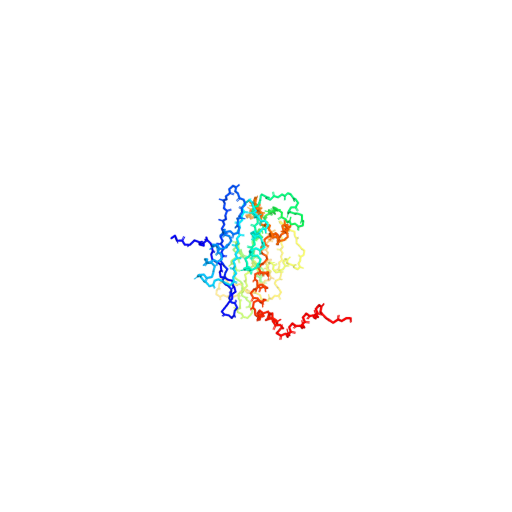 1
ATOM 789 N N . LYS A 1 100 ? 13.951 9.083 -15.158 1.00 86.44 100 LYS A N 1
ATOM 790 C CA . LYS A 1 100 ? 13.721 8.378 -16.419 1.00 86.44 100 LYS A CA 1
ATOM 791 C C . LYS A 1 100 ? 15.032 8.340 -17.183 1.00 86.44 100 LYS A C 1
ATOM 793 O O . LYS A 1 100 ? 15.620 9.388 -17.430 1.00 86.44 100 LYS A O 1
ATOM 798 N N . LEU A 1 101 ? 15.466 7.143 -17.556 1.00 90.75 101 LEU A N 1
ATOM 799 C CA . LEU A 1 101 ? 16.585 6.989 -18.470 1.00 90.75 101 LEU A CA 1
ATOM 800 C C . LEU A 1 101 ? 16.121 7.347 -19.886 1.00 90.75 101 LEU A C 1
ATOM 802 O O . LEU A 1 101 ? 15.098 6.842 -20.360 1.00 90.75 101 LEU A O 1
ATOM 806 N N . ILE A 1 102 ? 16.851 8.242 -20.540 1.00 92.19 102 ILE A N 1
ATOM 807 C CA . ILE A 1 102 ? 16.692 8.562 -21.956 1.00 92.19 102 ILE A CA 1
ATOM 808 C C . ILE A 1 102 ? 18.015 8.343 -22.682 1.00 92.19 102 ILE A C 1
ATOM 810 O O . ILE A 1 102 ? 19.072 8.237 -22.064 1.00 92.19 102 ILE A O 1
ATOM 814 N N . TYR A 1 103 ? 17.932 8.286 -24.004 1.00 93.56 103 TYR A N 1
ATOM 815 C CA . TYR A 1 103 ? 19.076 8.084 -24.879 1.00 93.56 103 TYR A CA 1
ATOM 816 C C . TYR A 1 103 ? 19.196 9.301 -25.780 1.00 93.56 103 TYR A C 1
ATOM 818 O O . TYR A 1 103 ? 18.345 9.499 -26.652 1.00 93.56 103 TYR A O 1
ATOM 826 N N . ASP A 1 104 ? 20.212 10.125 -25.543 1.00 93.25 104 ASP A N 1
ATOM 827 C CA . ASP A 1 104 ? 20.571 11.196 -26.461 1.00 93.25 104 ASP A CA 1
ATOM 828 C C . ASP A 1 104 ? 21.336 10.615 -27.659 1.00 93.25 104 ASP A C 1
ATOM 830 O O . ASP A 1 104 ? 22.081 9.637 -27.533 1.00 93.25 104 ASP A O 1
ATOM 834 N N . GLN A 1 105 ? 21.088 11.193 -28.834 1.00 93.88 105 GLN A N 1
ATOM 835 C CA . GLN A 1 105 ? 21.661 10.782 -30.122 1.00 93.88 105 GLN A CA 1
ATOM 836 C C . GLN A 1 105 ? 21.648 9.256 -30.354 1.00 93.88 105 GLN A C 1
ATOM 838 O O . GLN A 1 105 ? 22.705 8.661 -30.578 1.00 93.88 105 GLN A O 1
ATOM 843 N N . PRO A 1 106 ? 20.484 8.581 -30.275 1.00 96.75 106 PRO A N 1
ATOM 844 C CA . PRO A 1 106 ? 20.444 7.145 -30.491 1.00 96.75 106 PRO A CA 1
ATOM 845 C C . PRO A 1 106 ? 20.692 6.840 -31.979 1.00 96.75 106 PRO A C 1
ATOM 847 O O . PRO A 1 106 ? 20.053 7.414 -32.861 1.00 96.75 106 PRO A O 1
ATOM 850 N N . GLU A 1 107 ? 21.617 5.929 -32.265 1.00 97.56 107 GLU A N 1
ATOM 851 C CA . GLU A 1 107 ? 22.036 5.508 -33.604 1.00 97.56 107 GLU A CA 1
ATOM 852 C C . GLU A 1 107 ? 22.010 3.974 -33.707 1.00 97.56 107 GLU A C 1
ATOM 854 O O . GLU A 1 107 ? 22.427 3.258 -32.794 1.00 97.56 107 GLU A O 1
ATOM 859 N N . ILE A 1 108 ? 21.563 3.462 -34.851 1.00 97.44 108 ILE A N 1
ATOM 860 C CA . ILE A 1 108 ? 21.721 2.063 -35.254 1.00 97.44 108 ILE A CA 1
ATOM 861 C C . ILE A 1 108 ? 22.903 1.995 -36.211 1.00 97.44 108 ILE A C 1
ATOM 863 O O . ILE A 1 108 ? 22.903 2.668 -37.244 1.00 97.44 108 ILE A O 1
ATOM 867 N N . VAL A 1 109 ? 23.892 1.168 -35.886 1.00 98.00 109 VAL A N 1
ATOM 868 C CA . VAL A 1 109 ? 25.037 0.881 -36.749 1.00 98.00 109 VAL A CA 1
ATOM 869 C C . VAL A 1 109 ? 24.789 -0.457 -37.433 1.00 98.00 109 VAL A C 1
ATOM 871 O O . VAL A 1 109 ? 24.627 -1.488 -36.778 1.00 98.00 109 VAL A O 1
ATOM 874 N N . LEU A 1 110 ? 24.731 -0.448 -38.759 1.00 97.75 110 LEU A N 1
ATOM 875 C CA . LEU A 1 110 ? 24.507 -1.641 -39.570 1.00 97.75 110 LEU A CA 1
ATOM 876 C C . LEU A 1 110 ? 25.816 -2.398 -39.830 1.00 97.75 110 LEU A C 1
ATOM 878 O O . LEU A 1 110 ? 26.908 -1.841 -39.736 1.00 97.75 110 LEU A O 1
ATOM 882 N N . ALA A 1 111 ? 25.712 -3.667 -40.225 1.00 97.19 111 ALA A N 1
ATOM 883 C CA . ALA A 1 111 ? 26.859 -4.514 -40.568 1.00 97.19 111 ALA A CA 1
ATOM 884 C C . ALA A 1 111 ? 27.705 -3.974 -41.737 1.00 97.19 111 ALA A C 1
ATOM 886 O O . ALA A 1 111 ? 28.892 -4.277 -41.826 1.00 97.19 111 ALA A O 1
ATOM 887 N N . ASN A 1 112 ? 27.123 -3.145 -42.610 1.00 96.25 112 ASN A N 1
ATOM 888 C CA . ASN A 1 112 ? 27.838 -2.447 -43.685 1.00 96.25 112 ASN A CA 1
ATOM 889 C C . ASN A 1 112 ? 28.544 -1.151 -43.216 1.00 96.25 112 ASN A C 1
ATOM 891 O O . ASN A 1 112 ? 29.179 -0.480 -44.027 1.00 96.25 112 ASN A O 1
ATOM 895 N N . GLY A 1 113 ? 28.438 -0.790 -41.932 1.00 96.62 113 GLY A N 1
ATOM 896 C CA . GLY A 1 113 ? 29.018 0.416 -41.337 1.00 96.62 113 GLY A CA 1
ATOM 897 C C . GLY A 1 113 ? 28.159 1.679 -41.455 1.00 96.62 113 GLY A C 1
ATOM 898 O O . GLY A 1 113 ? 28.532 2.712 -40.894 1.00 96.62 113 GLY A O 1
ATOM 899 N N . GLU A 1 114 ? 27.017 1.625 -42.147 1.00 96.88 114 GLU A N 1
ATOM 900 C CA . GLU A 1 114 ? 26.078 2.746 -42.195 1.00 96.88 114 GLU A CA 1
ATOM 901 C C . GLU A 1 114 ? 25.470 3.019 -40.819 1.00 96.88 114 GLU A C 1
ATOM 903 O O . GLU A 1 114 ? 25.246 2.108 -40.017 1.00 96.88 114 GLU A O 1
ATOM 908 N N . ARG A 1 115 ? 25.183 4.296 -40.562 1.00 97.25 115 ARG A N 1
ATOM 909 C CA . ARG A 1 115 ? 24.601 4.766 -39.308 1.00 97.25 115 ARG A CA 1
ATOM 910 C C . ARG A 1 115 ? 23.278 5.436 -39.575 1.00 97.25 115 ARG A C 1
ATOM 912 O O . ARG A 1 115 ? 23.193 6.312 -40.434 1.00 97.25 115 ARG A O 1
ATOM 919 N N . HIS A 1 116 ? 22.284 5.061 -38.788 1.00 96.25 116 HIS A N 1
ATOM 920 C CA . HIS A 1 116 ? 20.931 5.563 -38.944 1.00 96.25 116 HIS A CA 1
ATOM 921 C C . HIS A 1 116 ? 20.404 6.089 -37.615 1.00 96.25 116 HIS A C 1
ATOM 923 O O . HIS A 1 116 ? 20.510 5.386 -36.608 1.00 96.25 116 HIS A O 1
ATOM 929 N N . PRO A 1 117 ? 19.850 7.313 -37.578 1.00 96.38 117 PRO A N 1
ATOM 930 C CA . PRO A 1 117 ? 19.293 7.856 -36.352 1.00 96.38 117 PRO A CA 1
ATOM 931 C C . PRO A 1 117 ? 18.079 7.028 -35.925 1.00 96.38 117 PRO A C 1
ATOM 933 O O . PRO A 1 117 ? 17.166 6.772 -36.710 1.00 96.38 117 PRO A O 1
ATOM 936 N N . ALA A 1 118 ? 18.059 6.632 -34.660 1.00 94.19 118 ALA A N 1
ATOM 937 C CA . ALA A 1 118 ? 16.904 6.038 -34.015 1.00 94.19 118 ALA A CA 1
ATOM 938 C C . ALA A 1 118 ? 15.992 7.137 -33.442 1.00 94.19 118 ALA A C 1
ATOM 940 O O . ALA A 1 118 ? 16.399 8.271 -33.191 1.00 94.19 118 ALA A O 1
ATOM 941 N N . SER A 1 119 ? 14.720 6.806 -33.236 1.00 89.88 119 SER A N 1
ATOM 942 C CA . SER A 1 119 ? 13.758 7.711 -32.614 1.00 89.88 119 SER A CA 1
ATOM 943 C C . SER A 1 119 ? 14.136 7.997 -31.149 1.00 89.88 119 SER A C 1
ATOM 945 O O . SER A 1 119 ? 14.276 7.051 -30.361 1.00 89.88 119 SER A O 1
ATOM 947 N N . PRO A 1 120 ? 14.245 9.280 -30.751 1.00 76.56 120 PRO A N 1
ATOM 948 C CA . PRO A 1 120 ? 14.361 9.661 -29.349 1.00 76.56 120 PRO A CA 1
ATOM 949 C C . PRO A 1 120 ? 13.128 9.168 -28.581 1.00 76.56 120 PRO A C 1
ATOM 951 O O . PRO A 1 120 ? 12.000 9.538 -28.899 1.00 76.56 120 PRO A O 1
ATOM 954 N N . GLY A 1 121 ? 13.334 8.308 -27.582 1.00 72.38 121 GLY A N 1
ATOM 955 C CA . GLY A 1 121 ? 12.249 7.714 -26.789 1.00 72.38 121 GLY A CA 1
ATOM 956 C C . GLY A 1 121 ? 11.989 6.224 -27.026 1.00 72.38 121 GLY A C 1
ATOM 957 O O . GLY A 1 121 ? 11.013 5.712 -26.491 1.00 72.38 121 GLY A O 1
ATOM 958 N N . GLY A 1 122 ? 12.842 5.527 -27.786 1.00 70.38 122 GLY A N 1
ATOM 959 C CA . GLY A 1 122 ? 12.869 4.055 -27.799 1.00 70.38 122 GLY A CA 1
ATOM 960 C C . GLY A 1 122 ? 11.921 3.376 -28.788 1.00 70.38 122 GLY A C 1
ATOM 961 O O . GLY A 1 122 ? 11.962 2.162 -28.934 1.00 70.38 122 GLY A O 1
ATOM 962 N N . MET A 1 123 ? 11.132 4.137 -29.551 1.00 84.56 123 MET A N 1
ATOM 963 C CA . MET A 1 123 ? 10.141 3.590 -30.495 1.00 84.56 123 MET A CA 1
ATOM 964 C C . MET A 1 123 ? 10.739 2.918 -31.745 1.00 84.56 123 MET A C 1
ATOM 966 O O . MET A 1 123 ? 9.994 2.470 -32.616 1.00 84.56 123 MET A O 1
ATOM 970 N N . THR A 1 124 ? 12.065 2.844 -31.870 1.00 94.31 124 THR A N 1
ATOM 971 C CA . THR A 1 124 ? 12.703 2.188 -33.016 1.00 94.31 124 THR A CA 1
ATOM 972 C C . THR A 1 124 ? 12.616 0.676 -32.865 1.00 94.31 124 THR A C 1
ATOM 974 O O . THR A 1 124 ? 13.196 0.104 -31.941 1.00 94.31 124 THR A O 1
ATOM 977 N N . ILE A 1 125 ? 11.883 0.045 -33.781 1.00 96.00 125 ILE A N 1
ATOM 978 C CA . ILE A 1 125 ? 11.670 -1.401 -33.808 1.00 96.00 125 ILE A CA 1
ATOM 979 C C . ILE A 1 125 ? 12.816 -2.067 -34.571 1.00 96.00 125 ILE A C 1
ATOM 981 O O . ILE A 1 125 ? 13.141 -1.694 -35.698 1.00 96.00 125 ILE A O 1
ATOM 985 N N . LEU A 1 126 ? 13.394 -3.078 -33.941 1.00 96.25 126 LEU A N 1
ATOM 986 C CA . LEU A 1 126 ? 14.348 -4.028 -34.487 1.00 96.25 126 LEU A CA 1
ATOM 987 C C . LEU A 1 126 ? 13.657 -5.393 -34.548 1.00 96.25 126 LEU A C 1
ATOM 989 O O . LEU A 1 126 ? 12.832 -5.711 -33.692 1.00 96.25 126 LEU A O 1
ATOM 993 N N . THR A 1 127 ? 13.992 -6.221 -35.525 1.00 97.44 127 THR A N 1
ATOM 994 C CA . THR A 1 127 ? 13.392 -7.553 -35.678 1.00 97.44 127 THR A CA 1
ATOM 995 C C . THR A 1 127 ? 14.413 -8.626 -35.339 1.00 97.44 127 THR A C 1
ATOM 997 O O . THR A 1 127 ? 15.548 -8.585 -35.813 1.00 97.44 127 THR A O 1
ATOM 1000 N N . ARG A 1 128 ? 14.009 -9.574 -34.499 1.00 97.06 128 ARG A N 1
ATOM 1001 C CA . ARG A 1 128 ? 14.769 -10.766 -34.115 1.00 97.06 128 ARG A CA 1
ATOM 1002 C C . ARG A 1 128 ? 14.650 -11.845 -35.194 1.00 97.06 128 ARG A C 1
ATOM 1004 O O . ARG A 1 128 ? 13.750 -11.800 -36.029 1.00 97.06 128 ARG A O 1
ATOM 1011 N N . GLU A 1 129 ? 15.523 -12.848 -35.151 1.00 94.38 129 GLU A N 1
ATOM 1012 C CA . GLU A 1 129 ? 15.490 -13.979 -36.097 1.00 94.38 129 GLU A CA 1
ATOM 1013 C C . GLU A 1 129 ? 14.189 -14.788 -36.050 1.00 94.38 129 GLU A C 1
ATOM 1015 O O . GLU A 1 129 ? 13.761 -15.327 -37.067 1.00 94.38 129 GLU A O 1
ATOM 1020 N N . ASP A 1 130 ? 13.537 -14.847 -34.888 1.00 95.62 130 ASP A N 1
ATOM 1021 C CA . ASP A 1 130 ? 12.247 -15.519 -34.704 1.00 95.62 130 ASP A CA 1
ATOM 1022 C C . ASP A 1 130 ? 11.054 -14.718 -35.268 1.00 95.62 130 ASP A C 1
ATOM 1024 O O . ASP A 1 130 ? 9.906 -15.150 -35.156 1.00 95.62 130 ASP A O 1
ATOM 1028 N N . GLY A 1 131 ? 11.309 -13.553 -35.874 1.00 95.81 131 GLY A N 1
ATOM 1029 C CA . GLY A 1 131 ? 10.293 -12.626 -36.371 1.00 95.81 131 GLY A CA 1
ATOM 1030 C C . GLY A 1 131 ? 9.683 -11.732 -35.287 1.00 95.81 131 GLY A C 1
ATOM 1031 O O . GLY A 1 131 ? 8.831 -10.898 -35.594 1.00 95.81 131 GLY A O 1
ATOM 1032 N N . GLY A 1 132 ? 10.108 -11.874 -34.029 1.00 96.56 132 GLY A N 1
ATOM 1033 C CA . GLY A 1 132 ? 9.692 -11.029 -32.921 1.00 96.56 132 GLY A CA 1
ATOM 1034 C C . GLY A 1 132 ? 10.298 -9.629 -32.991 1.00 96.56 132 GLY A C 1
ATOM 1035 O O . GLY A 1 132 ? 11.369 -9.405 -33.554 1.00 96.56 132 GLY A O 1
ATOM 1036 N N . ASN A 1 133 ? 9.627 -8.668 -32.362 1.00 96.69 133 ASN A N 1
ATOM 1037 C CA . ASN A 1 133 ? 10.119 -7.298 -32.268 1.00 96.69 133 ASN A CA 1
ATOM 1038 C C . ASN A 1 133 ? 10.964 -7.101 -31.000 1.00 96.69 133 ASN A C 1
ATOM 1040 O O . ASN A 1 133 ? 10.638 -7.596 -29.920 1.00 96.69 133 ASN A O 1
ATOM 1044 N N . ALA A 1 134 ? 12.037 -6.330 -31.124 1.00 95.81 134 ALA A N 1
ATOM 1045 C CA . ALA A 1 134 ? 12.809 -5.758 -30.034 1.00 95.81 134 ALA A CA 1
ATOM 1046 C C . ALA A 1 134 ? 12.814 -4.237 -30.189 1.00 95.81 134 ALA A C 1
ATOM 1048 O O . ALA A 1 134 ? 12.985 -3.725 -31.290 1.00 95.81 134 ALA A O 1
ATOM 1049 N N . PHE A 1 135 ? 12.647 -3.506 -29.096 1.00 95.81 135 PHE A N 1
ATOM 1050 C CA . PHE A 1 135 ? 12.769 -2.052 -29.119 1.00 95.81 135 PHE A CA 1
ATOM 1051 C C . PHE A 1 135 ? 14.205 -1.649 -28.792 1.00 95.81 135 PHE A C 1
ATOM 1053 O O . PHE A 1 135 ? 14.859 -2.304 -27.975 1.00 95.81 135 PHE A O 1
ATOM 1060 N N . PHE A 1 136 ? 14.697 -0.588 -29.434 1.00 95.44 136 PHE A N 1
ATOM 1061 C CA . PHE A 1 136 ? 16.042 -0.053 -29.203 1.00 95.44 136 PHE A CA 1
ATOM 1062 C C . PHE A 1 136 ? 16.328 0.144 -27.708 1.00 95.44 136 PHE A C 1
ATOM 1064 O O . PHE A 1 136 ? 17.342 -0.329 -27.198 1.00 95.44 136 PHE A O 1
ATOM 1071 N N . ASP A 1 137 ? 15.407 0.797 -26.997 1.00 94.38 137 ASP A N 1
ATOM 1072 C CA . ASP A 1 137 ? 15.542 1.087 -25.572 1.00 94.38 137 ASP A CA 1
ATOM 1073 C C . ASP A 1 137 ? 15.600 -0.177 -24.722 1.00 94.38 137 ASP A C 1
ATOM 1075 O O . ASP A 1 137 ? 16.362 -0.226 -23.765 1.00 94.38 137 ASP A O 1
ATOM 1079 N N . HIS A 1 138 ? 14.824 -1.201 -25.062 1.00 94.75 138 HIS A N 1
ATOM 1080 C CA . HIS A 1 138 ? 14.830 -2.471 -24.358 1.00 94.75 138 HIS A CA 1
ATOM 1081 C C . HIS A 1 138 ? 16.182 -3.172 -24.501 1.00 94.75 138 HIS A C 1
ATOM 1083 O O . HIS A 1 138 ? 16.733 -3.623 -23.503 1.00 94.75 138 HIS A O 1
ATOM 1089 N N . VAL A 1 139 ? 16.748 -3.210 -25.713 1.00 96.19 139 VAL A N 1
ATOM 1090 C CA . VAL A 1 139 ? 18.061 -3.830 -25.957 1.00 96.19 139 VAL A CA 1
ATOM 1091 C C . VAL A 1 139 ? 19.158 -3.104 -25.179 1.00 96.19 139 VAL A C 1
ATOM 1093 O O . VAL A 1 139 ? 19.963 -3.751 -24.509 1.00 96.19 139 VAL A O 1
ATOM 1096 N N . VAL A 1 140 ? 19.166 -1.769 -25.221 1.00 95.81 140 VAL A N 1
ATOM 1097 C CA . VAL A 1 140 ? 20.144 -0.965 -24.478 1.00 95.81 140 VAL A CA 1
ATOM 1098 C C . VAL A 1 140 ? 19.939 -1.111 -22.966 1.00 95.81 140 VAL A C 1
ATOM 1100 O O . VAL A 1 140 ? 20.904 -1.378 -22.259 1.00 95.81 140 VAL A O 1
ATOM 1103 N N . ASN A 1 141 ? 18.701 -1.035 -22.462 1.00 94.75 141 ASN A N 1
ATOM 1104 C CA . ASN A 1 141 ? 18.387 -1.219 -21.040 1.00 94.75 141 ASN A CA 1
ATOM 1105 C C . ASN A 1 141 ? 18.876 -2.572 -20.517 1.00 94.75 141 ASN A C 1
ATOM 1107 O O . ASN A 1 141 ? 19.495 -2.623 -19.460 1.00 94.75 141 ASN A O 1
ATOM 1111 N N . THR A 1 142 ? 18.625 -3.661 -21.250 1.00 95.56 142 THR A N 1
ATOM 1112 C CA . THR A 1 142 ? 19.105 -4.992 -20.863 1.00 95.56 142 THR A CA 1
ATOM 1113 C C . THR A 1 142 ? 20.627 -5.027 -20.787 1.00 95.56 142 THR A C 1
ATOM 1115 O O . THR A 1 142 ? 21.168 -5.547 -19.820 1.00 95.56 142 THR A O 1
ATOM 1118 N N . TRP A 1 143 ? 21.325 -4.422 -21.751 1.00 97.00 143 TRP A N 1
ATOM 1119 C CA . TRP A 1 143 ? 22.783 -4.341 -21.707 1.00 97.00 143 TRP A CA 1
ATOM 1120 C C . TRP A 1 143 ? 23.286 -3.532 -20.501 1.00 97.00 143 TRP A C 1
ATOM 1122 O O . TRP A 1 143 ? 24.219 -3.958 -19.824 1.00 97.00 143 TRP A O 1
ATOM 1132 N N . LEU A 1 144 ? 22.648 -2.402 -20.181 1.00 95.56 144 LEU A N 1
ATOM 1133 C CA . LEU A 1 144 ? 23.037 -1.537 -19.060 1.00 95.56 144 LEU A CA 1
ATOM 1134 C C . LEU A 1 144 ? 22.877 -2.191 -17.680 1.00 95.56 144 LEU A C 1
ATOM 1136 O O . LEU A 1 144 ? 23.529 -1.745 -16.739 1.00 95.56 144 LEU A O 1
ATOM 1140 N N . LEU A 1 145 ? 22.034 -3.222 -17.544 1.00 94.62 145 LEU A N 1
ATOM 1141 C CA . LEU A 1 145 ? 21.890 -3.979 -16.292 1.00 94.62 145 LEU A CA 1
ATOM 1142 C C . LEU A 1 145 ? 23.135 -4.813 -15.964 1.00 94.62 145 LEU A C 1
ATOM 1144 O O . LEU A 1 145 ? 23.458 -4.983 -14.790 1.00 94.62 145 LEU A O 1
ATOM 1148 N N . ASP A 1 146 ? 23.837 -5.290 -16.992 1.00 96.38 146 ASP A N 1
ATOM 1149 C CA . ASP A 1 146 ? 24.950 -6.236 -16.853 1.00 96.38 146 ASP A CA 1
ATOM 1150 C C . ASP A 1 146 ? 26.327 -5.592 -17.087 1.00 96.38 146 ASP A C 1
ATOM 1152 O O . ASP A 1 146 ? 27.358 -6.257 -16.969 1.00 96.38 146 ASP A O 1
ATOM 1156 N N . ASN A 1 147 ? 26.370 -4.302 -17.431 1.00 96.69 147 ASN A N 1
ATOM 1157 C CA . ASN A 1 147 ? 27.595 -3.606 -17.818 1.00 96.69 147 ASN A CA 1
ATOM 1158 C C . ASN A 1 147 ? 27.795 -2.322 -17.013 1.00 96.69 147 ASN A C 1
ATOM 1160 O O . ASN A 1 147 ? 26.848 -1.637 -16.638 1.00 96.69 147 ASN A O 1
ATOM 1164 N N . VAL A 1 148 ? 29.058 -1.967 -16.773 1.00 95.38 148 VAL A N 1
ATOM 1165 C CA . VAL A 1 148 ? 29.410 -0.682 -16.160 1.00 95.38 148 VAL A CA 1
ATOM 1166 C C . VAL A 1 148 ? 29.351 0.402 -17.226 1.00 95.38 148 VAL A C 1
ATOM 1168 O O . VAL A 1 148 ? 29.985 0.293 -18.273 1.00 95.38 148 VAL A O 1
ATOM 1171 N N . TRP A 1 149 ? 28.633 1.473 -16.927 1.00 96.25 149 TRP A N 1
ATOM 1172 C CA . TRP A 1 149 ? 28.511 2.647 -17.779 1.00 96.25 149 TRP A CA 1
ATOM 1173 C C . TRP A 1 149 ? 28.512 3.910 -16.919 1.00 96.25 149 TRP A C 1
ATOM 1175 O O . TRP A 1 149 ? 28.432 3.846 -15.687 1.00 96.25 149 TRP A O 1
ATOM 1185 N N . ARG A 1 150 ? 28.638 5.063 -17.570 1.00 94.75 150 ARG A N 1
ATOM 1186 C CA . ARG A 1 150 ? 28.607 6.373 -16.925 1.00 94.75 150 ARG A CA 1
ATOM 1187 C C . ARG A 1 150 ? 27.578 7.250 -17.610 1.00 94.75 150 ARG A C 1
ATOM 1189 O O . ARG A 1 150 ? 27.443 7.213 -18.830 1.00 94.75 150 ARG A O 1
ATOM 1196 N N . GLU A 1 151 ? 26.845 7.997 -16.797 1.00 92.88 151 GLU A N 1
ATOM 1197 C CA . GLU A 1 151 ? 25.891 8.989 -17.277 1.00 92.88 151 GLU A CA 1
ATOM 1198 C C . GLU A 1 151 ? 26.602 10.020 -18.158 1.00 92.88 151 GLU A C 1
ATOM 1200 O O . GLU A 1 151 ? 27.736 10.405 -17.870 1.00 92.88 151 GLU A O 1
ATOM 1205 N N . ASP A 1 152 ? 25.940 10.416 -19.245 1.00 93.12 152 ASP A N 1
ATOM 1206 C CA . ASP A 1 152 ? 26.429 11.388 -20.227 1.00 93.12 152 ASP A CA 1
ATOM 1207 C C . ASP A 1 152 ? 27.703 10.971 -20.997 1.00 93.12 152 ASP A C 1
ATOM 1209 O O . ASP A 1 152 ? 28.268 11.768 -21.750 1.00 93.12 152 ASP A O 1
ATOM 1213 N N . GLU A 1 153 ? 28.143 9.711 -20.884 1.00 96.88 153 GLU A N 1
ATOM 1214 C CA . GLU A 1 153 ? 29.217 9.146 -21.709 1.00 96.88 153 GLU A CA 1
ATOM 1215 C C . GLU A 1 153 ? 28.645 8.271 -22.842 1.00 96.88 153 GLU A C 1
ATOM 1217 O O . GLU A 1 153 ? 27.736 7.472 -22.612 1.00 96.88 153 GLU A O 1
ATOM 1222 N N . PRO A 1 154 ? 29.158 8.375 -24.083 1.00 97.50 154 PRO A N 1
ATOM 1223 C CA . PRO A 1 154 ? 28.670 7.560 -25.187 1.00 97.50 154 PRO A CA 1
ATOM 1224 C C . PRO A 1 154 ? 28.976 6.077 -24.960 1.00 97.50 154 PRO A C 1
ATOM 1226 O O . PRO A 1 154 ? 30.103 5.706 -24.634 1.00 97.50 154 PRO A O 1
ATOM 1229 N N . ILE A 1 155 ? 27.986 5.229 -25.227 1.00 97.88 155 ILE A N 1
ATOM 1230 C CA . ILE A 1 155 ? 28.112 3.771 -25.193 1.00 97.88 155 ILE A CA 1
ATOM 1231 C C . ILE A 1 155 ? 27.889 3.178 -26.582 1.00 97.88 155 ILE A C 1
ATOM 1233 O O . ILE A 1 155 ? 27.187 3.754 -27.416 1.00 97.88 155 ILE A O 1
ATOM 1237 N N . GLU A 1 156 ? 28.454 1.995 -26.803 1.00 97.94 156 GLU A N 1
ATOM 1238 C CA . GLU A 1 156 ? 28.197 1.169 -27.977 1.00 97.94 156 GLU A CA 1
ATOM 1239 C C . GLU A 1 156 ? 27.831 -0.246 -27.521 1.00 97.94 156 GLU A C 1
ATOM 1241 O O . GLU A 1 156 ? 28.604 -0.930 -26.852 1.00 97.94 156 GLU A O 1
ATOM 1246 N N . VAL A 1 157 ? 26.618 -0.665 -27.861 1.00 97.75 157 VAL A N 1
ATOM 1247 C CA . VAL A 1 157 ? 26.009 -1.925 -27.445 1.00 97.75 157 V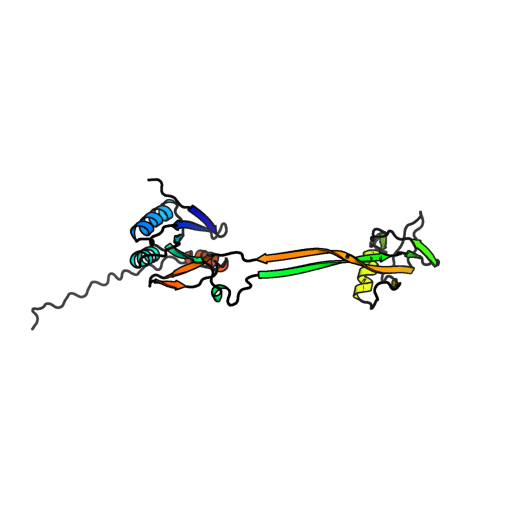AL A CA 1
ATOM 1248 C C . VAL A 1 157 ? 26.006 -2.873 -28.630 1.00 97.75 157 VAL A C 1
ATOM 1250 O O . VAL A 1 157 ? 25.349 -2.610 -29.634 1.00 97.75 157 VAL A O 1
ATOM 1253 N N . VAL A 1 158 ? 26.695 -4.002 -28.500 1.00 97.88 158 VAL A N 1
ATOM 1254 C CA . VAL A 1 158 ? 26.596 -5.112 -29.455 1.00 97.88 158 VAL A CA 1
ATOM 1255 C C . VAL A 1 158 ? 25.476 -6.042 -28.978 1.00 97.88 158 VAL A C 1
ATOM 1257 O O . VAL A 1 158 ? 25.608 -6.631 -27.900 1.00 97.88 158 VAL A O 1
ATOM 1260 N N . PRO A 1 159 ? 24.357 -6.173 -29.717 1.00 96.38 159 PRO A N 1
ATOM 1261 C CA . PRO A 1 159 ? 23.266 -7.052 -29.313 1.00 96.38 159 PRO A CA 1
ATOM 1262 C C . PRO A 1 159 ? 23.728 -8.512 -29.198 1.00 96.38 159 PRO A C 1
ATOM 1264 O O . PRO A 1 159 ? 24.431 -9.014 -30.069 1.00 96.38 159 PRO A O 1
ATOM 1267 N N . GLN A 1 160 ? 23.302 -9.221 -28.147 1.00 94.62 160 GLN A N 1
ATOM 1268 C CA . GLN A 1 160 ? 23.630 -10.649 -27.971 1.00 94.62 160 GLN A CA 1
ATOM 1269 C C . GLN A 1 160 ? 22.895 -11.569 -28.961 1.00 94.62 160 GLN A C 1
ATOM 1271 O O . GLN A 1 160 ? 23.325 -12.693 -29.202 1.00 94.62 160 GLN A O 1
ATOM 1276 N N . GLN A 1 161 ? 21.777 -11.098 -29.514 1.00 94.94 161 GLN A N 1
ATOM 1277 C CA . GLN A 1 161 ? 20.976 -11.792 -30.522 1.00 94.94 161 GLN A CA 1
ATOM 1278 C C . GLN A 1 161 ? 21.098 -11.069 -31.863 1.00 94.94 161 GLN A C 1
ATOM 1280 O O . GLN A 1 161 ? 21.259 -9.847 -31.886 1.00 94.94 161 GLN A O 1
ATOM 1285 N N . HIS A 1 162 ? 20.959 -11.786 -32.979 1.00 96.81 162 HIS A N 1
ATOM 1286 C CA . HIS A 1 162 ? 20.914 -11.135 -34.283 1.00 96.81 162 HIS A CA 1
ATOM 1287 C C . HIS A 1 162 ? 19.655 -10.275 -34.404 1.00 96.81 162 HIS A C 1
ATOM 1289 O O . HIS A 1 162 ? 18.527 -10.736 -34.207 1.00 96.81 162 HIS A O 1
ATOM 1295 N N . LEU A 1 163 ? 19.876 -9.003 -34.724 1.00 97.50 163 LEU A N 1
ATOM 1296 C CA . LEU A 1 163 ? 18.831 -8.016 -34.933 1.00 97.50 163 LEU A CA 1
ATOM 1297 C C . LEU A 1 163 ? 18.915 -7.476 -36.353 1.00 97.50 163 LEU A C 1
ATOM 1299 O O . LEU A 1 163 ? 19.996 -7.292 -36.912 1.00 97.50 163 LEU A O 1
ATOM 1303 N N . THR A 1 164 ? 17.749 -7.202 -36.914 1.00 97.56 164 THR A N 1
ATOM 1304 C CA . THR A 1 164 ? 17.576 -6.647 -38.251 1.00 97.56 164 THR A CA 1
ATOM 1305 C C . THR A 1 164 ? 16.834 -5.323 -38.156 1.00 97.56 164 THR A C 1
ATOM 1307 O O . THR A 1 164 ? 15.902 -5.185 -37.362 1.00 97.56 164 THR A O 1
ATOM 1310 N N . TYR A 1 165 ? 17.231 -4.352 -38.972 1.00 96.50 165 TYR A N 1
ATOM 1311 C CA . TYR A 1 165 ? 16.589 -3.051 -39.077 1.00 96.50 165 TYR A CA 1
ATOM 1312 C C . TYR A 1 165 ? 16.025 -2.842 -40.486 1.00 96.50 165 TYR A C 1
ATOM 1314 O O . TYR A 1 165 ? 16.714 -3.058 -41.485 1.00 96.50 165 TYR A O 1
ATOM 1322 N N . TYR A 1 166 ? 14.758 -2.430 -40.558 1.00 92.75 166 TYR A N 1
ATOM 1323 C CA . TYR A 1 166 ? 14.023 -2.232 -41.807 1.00 92.75 166 TYR A CA 1
ATOM 1324 C C . TYR A 1 166 ? 13.864 -0.738 -42.090 1.00 92.75 166 TYR A C 1
ATOM 1326 O O . TYR A 1 166 ? 12.968 -0.087 -41.556 1.00 92.75 166 TYR A O 1
ATOM 1334 N N . MET A 1 167 ? 14.727 -0.195 -42.948 1.00 84.56 167 MET A N 1
ATOM 1335 C CA . MET A 1 167 ? 14.582 1.171 -43.480 1.00 84.56 167 MET A CA 1
ATOM 1336 C C . MET A 1 167 ? 14.050 1.221 -44.906 1.00 84.56 167 MET A C 1
ATOM 1338 O O . MET A 1 167 ? 13.537 2.248 -45.345 1.00 84.56 167 MET A O 1
ATOM 1342 N N . SER A 1 168 ? 14.211 0.123 -45.640 1.00 81.00 168 SER A N 1
ATOM 1343 C CA . SER A 1 168 ? 13.830 -0.020 -47.040 1.00 81.00 168 SER A CA 1
ATOM 1344 C C . SER A 1 168 ? 13.209 -1.403 -47.266 1.00 81.00 168 SER A C 1
ATOM 1346 O O . SER A 1 168 ? 12.933 -2.124 -46.307 1.00 81.00 168 SER A O 1
ATOM 1348 N N . ALA A 1 169 ? 12.976 -1.778 -48.525 1.00 84.81 169 ALA A N 1
ATOM 1349 C CA . ALA A 1 169 ? 12.475 -3.107 -48.867 1.00 84.81 169 ALA A CA 1
ATOM 1350 C C . ALA A 1 169 ? 13.442 -4.239 -48.468 1.00 84.81 169 ALA A C 1
ATOM 1352 O O . ALA A 1 169 ? 12.998 -5.372 -48.287 1.00 84.81 169 ALA A O 1
ATOM 1353 N N . GLU A 1 170 ? 14.736 -3.941 -48.320 1.00 91.12 170 GLU A N 1
ATOM 1354 C CA . GLU A 1 170 ? 15.746 -4.923 -47.933 1.00 91.12 170 GLU A CA 1
ATOM 1355 C C . GLU A 1 170 ? 16.128 -4.773 -46.446 1.00 91.12 170 GLU A C 1
ATOM 1357 O O . GLU A 1 170 ? 16.478 -3.669 -46.010 1.00 91.12 170 GLU A O 1
ATOM 1362 N N . PRO A 1 171 ? 16.043 -5.859 -45.653 1.00 94.06 171 PRO A N 1
ATOM 1363 C CA . PRO A 1 171 ? 16.485 -5.874 -44.263 1.00 94.06 171 PRO A CA 1
ATOM 1364 C C . PRO A 1 171 ? 18.003 -5.738 -44.141 1.00 94.06 171 PRO A C 1
ATOM 1366 O O . PRO A 1 171 ? 18.747 -6.447 -44.818 1.00 94.06 171 PRO A O 1
ATOM 1369 N N . SER A 1 172 ? 18.459 -4.923 -43.189 1.00 96.75 172 SER A N 1
ATOM 1370 C CA . SER A 1 172 ? 19.883 -4.790 -42.870 1.00 96.75 172 SER A CA 1
ATOM 1371 C C . SER A 1 172 ? 20.198 -5.327 -41.479 1.00 96.75 172 SER A C 1
ATOM 1373 O O . SER A 1 172 ? 19.512 -5.005 -40.509 1.00 96.75 172 SER A O 1
ATOM 1375 N N . GLN A 1 173 ? 21.264 -6.119 -41.362 1.00 97.44 173 GLN A N 1
ATOM 1376 C CA 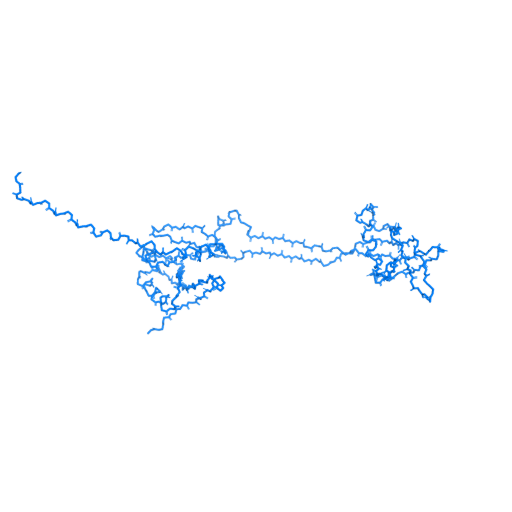. GLN A 1 173 ? 21.730 -6.629 -40.072 1.00 97.44 173 GLN A CA 1
ATOM 1377 C C . GLN A 1 173 ? 22.301 -5.492 -39.214 1.00 97.44 173 GLN A C 1
ATOM 1379 O O . GLN A 1 173 ? 23.108 -4.689 -39.687 1.00 97.44 173 GLN A O 1
ATOM 1384 N N . VAL A 1 174 ? 21.905 -5.448 -37.944 1.00 98.00 174 VAL A N 1
ATOM 1385 C CA . VAL A 1 174 ? 22.429 -4.517 -36.940 1.00 98.00 174 VAL A CA 1
ATOM 1386 C C . VAL A 1 174 ? 23.744 -5.062 -36.388 1.00 98.00 174 VAL A C 1
ATOM 1388 O O . VAL A 1 174 ? 23.791 -6.193 -35.907 1.00 98.00 174 VAL A O 1
ATOM 1391 N N . ALA A 1 175 ? 24.799 -4.252 -36.439 1.00 98.25 175 ALA A N 1
ATOM 1392 C CA . ALA A 1 175 ? 26.093 -4.550 -35.832 1.00 98.25 175 ALA A CA 1
ATOM 1393 C C . ALA A 1 175 ? 26.167 -4.049 -34.385 1.00 98.25 175 ALA A C 1
ATOM 1395 O O . ALA A 1 175 ? 26.567 -4.793 -33.491 1.00 98.25 175 ALA A O 1
ATOM 1396 N N . SER A 1 176 ? 25.761 -2.801 -34.148 1.00 98.44 176 SER A N 1
ATOM 1397 C CA . SER A 1 176 ? 25.747 -2.196 -32.817 1.00 98.44 176 SER A CA 1
ATOM 1398 C C . SER A 1 176 ? 24.686 -1.099 -32.693 1.00 98.44 176 SER A C 1
ATOM 1400 O O . SER A 1 176 ? 24.123 -0.621 -33.680 1.00 98.44 176 SER A O 1
ATOM 1402 N N . LEU A 1 177 ? 24.376 -0.727 -31.455 1.00 97.94 177 LEU A N 1
ATOM 1403 C CA . LEU A 1 177 ? 23.516 0.393 -31.087 1.00 97.94 177 LEU A CA 1
ATOM 1404 C C . LEU A 1 177 ? 24.361 1.406 -30.322 1.00 97.94 177 LEU A C 1
ATOM 1406 O O . LEU A 1 177 ? 25.056 1.033 -29.379 1.00 97.94 177 LEU A O 1
ATOM 1410 N N . ARG A 1 178 ? 24.300 2.680 -30.692 1.00 97.75 178 ARG A N 1
ATOM 1411 C CA . ARG A 1 178 ? 25.073 3.739 -30.042 1.00 97.75 178 ARG A CA 1
ATOM 1412 C C . ARG A 1 178 ? 24.142 4.793 -29.469 1.00 97.75 178 ARG A C 1
ATOM 1414 O O . ARG A 1 178 ? 23.146 5.137 -30.093 1.00 97.75 178 ARG A O 1
ATOM 1421 N N . CYS A 1 179 ? 24.450 5.296 -28.283 1.00 96.75 179 CYS A N 1
ATOM 1422 C CA . CYS A 1 179 ? 23.719 6.405 -27.672 1.00 96.75 179 CYS A CA 1
ATOM 1423 C C . CYS A 1 179 ? 24.511 7.017 -26.517 1.00 96.75 179 CYS A C 1
ATOM 1425 O O . CYS A 1 179 ? 25.517 6.458 -26.080 1.00 96.75 179 CYS A O 1
ATOM 1427 N N . VAL A 1 180 ? 24.014 8.130 -25.983 1.00 96.81 180 VAL A N 1
ATOM 1428 C CA . VAL A 1 180 ? 24.445 8.700 -24.705 1.00 96.81 180 VAL A CA 1
ATOM 1429 C C . VAL A 1 180 ? 23.303 8.518 -23.690 1.00 96.81 180 VAL A C 1
ATOM 1431 O O . VAL A 1 180 ? 22.262 9.161 -23.832 1.00 96.81 180 VAL A O 1
ATOM 1434 N N . PRO A 1 181 ? 23.417 7.592 -22.720 1.00 94.88 181 PRO A N 1
ATOM 1435 C CA . PRO A 1 181 ? 22.408 7.397 -21.688 1.00 94.88 181 PRO A CA 1
ATOM 1436 C C . PRO A 1 181 ? 22.456 8.539 -20.662 1.00 94.88 181 PRO A C 1
ATOM 1438 O O . PRO A 1 181 ? 23.483 8.779 -20.024 1.00 94.88 181 PRO A O 1
ATOM 1441 N N . THR A 1 182 ? 21.318 9.197 -20.458 1.00 92.94 182 THR A N 1
ATOM 1442 C C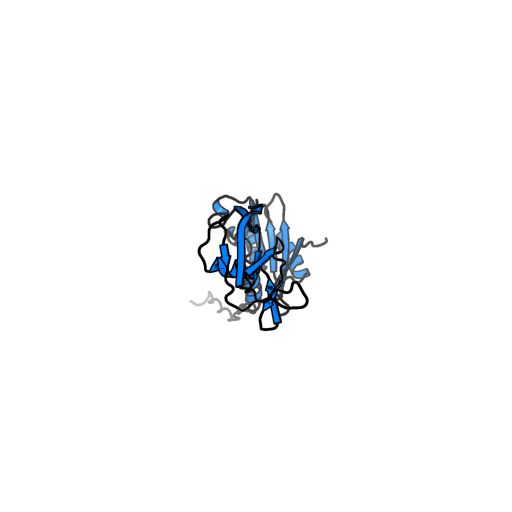A . THR A 1 182 ? 21.177 10.329 -19.530 1.00 92.94 182 THR A CA 1
ATOM 1443 C C . THR A 1 182 ? 19.935 10.135 -18.669 1.00 92.94 182 THR A C 1
ATOM 1445 O O . THR A 1 182 ? 18.873 9.758 -19.180 1.00 92.94 182 THR A O 1
ATOM 1448 N N . TYR A 1 183 ? 20.022 10.403 -17.364 1.00 90.50 183 TYR A N 1
ATOM 1449 C CA . TYR A 1 183 ? 18.827 10.473 -16.534 1.00 90.50 183 TYR A CA 1
ATOM 1450 C C . TYR A 1 183 ? 18.222 11.865 -16.616 1.00 90.50 183 TYR A C 1
ATOM 1452 O O . TYR A 1 183 ? 18.837 12.867 -16.264 1.00 90.50 183 TYR A O 1
ATOM 1460 N N . ILE A 1 184 ? 16.949 11.928 -16.982 1.00 87.62 184 ILE A N 1
ATOM 1461 C CA . ILE A 1 184 ? 16.158 13.132 -16.759 1.00 87.62 184 ILE A CA 1
ATOM 1462 C C . ILE A 1 184 ? 15.388 12.996 -15.451 1.00 87.62 184 ILE A C 1
ATOM 1464 O O . ILE A 1 184 ? 14.833 11.935 -15.132 1.00 87.62 184 ILE A O 1
ATOM 1468 N N . ALA A 1 185 ? 15.365 14.087 -14.685 1.00 83.00 185 ALA A N 1
ATOM 1469 C CA . ALA A 1 185 ? 14.509 14.199 -13.517 1.00 83.00 185 ALA A CA 1
ATOM 1470 C C . ALA A 1 185 ? 13.054 14.004 -13.962 1.00 83.00 185 ALA A C 1
ATOM 1472 O O . ALA A 1 185 ? 12.545 14.718 -14.827 1.00 83.00 185 ALA A O 1
ATOM 1473 N N . GLY A 1 186 ? 12.416 12.979 -13.409 1.00 75.25 186 GLY A N 1
ATOM 1474 C CA . GLY A 1 186 ? 11.001 12.718 -13.587 1.00 75.25 186 GLY A CA 1
ATOM 1475 C C . GLY A 1 186 ? 10.165 13.489 -12.571 1.00 75.25 186 GLY A C 1
ATOM 1476 O O . GLY A 1 186 ? 10.586 14.488 -11.989 1.00 75.25 186 GLY A O 1
ATOM 1477 N N . MET A 1 187 ? 8.950 12.999 -12.347 1.00 64.88 187 MET A N 1
ATOM 1478 C CA . MET A 1 187 ? 8.057 13.534 -11.328 1.00 64.88 187 MET A CA 1
ATOM 1479 C C . MET A 1 187 ? 8.648 13.300 -9.931 1.00 64.88 187 MET A C 1
ATOM 1481 O O . MET A 1 187 ? 9.067 12.182 -9.606 1.00 64.88 187 MET A O 1
ATOM 1485 N N . GLN A 1 188 ? 8.644 14.352 -9.112 1.00 75.56 188 GLN A N 1
ATOM 1486 C CA . GLN A 1 188 ? 8.830 14.254 -7.672 1.00 75.56 188 GLN A CA 1
ATOM 1487 C C . GLN A 1 188 ? 7.450 14.227 -7.019 1.00 75.56 188 GLN A C 1
ATOM 1489 O O . GLN A 1 188 ? 6.655 15.146 -7.210 1.00 75.56 188 GLN A O 1
ATOM 1494 N N . VAL A 1 189 ? 7.169 13.166 -6.268 1.00 66.69 189 VAL A N 1
ATOM 1495 C CA . VAL A 1 189 ? 5.972 13.079 -5.433 1.00 66.69 189 VAL A CA 1
ATOM 1496 C C . VAL A 1 189 ? 6.423 13.086 -3.990 1.00 66.69 189 VAL A C 1
ATOM 1498 O O . VAL A 1 189 ? 7.182 12.220 -3.559 1.00 66.69 189 VAL A O 1
ATOM 1501 N N . GLU A 1 190 ? 5.950 14.081 -3.260 1.00 74.00 190 GLU A N 1
ATOM 1502 C CA . GLU A 1 190 ? 6.060 14.133 -1.816 1.00 74.00 190 GLU A CA 1
ATOM 1503 C C . GLU A 1 190 ? 4.713 13.724 -1.241 1.00 74.00 190 GLU A C 1
ATOM 1505 O O . GLU A 1 190 ? 3.664 14.225 -1.655 1.00 74.00 190 GLU A O 1
ATOM 1510 N N . SER A 1 191 ? 4.734 12.762 -0.328 1.00 62.75 191 SER A N 1
ATOM 1511 C CA . SER A 1 191 ? 3.534 12.364 0.379 1.00 62.75 191 SER A CA 1
ATOM 1512 C C . SER A 1 191 ? 3.853 12.091 1.832 1.00 62.75 191 SER A C 1
ATOM 1514 O O . SER A 1 191 ? 4.924 11.599 2.197 1.00 62.75 191 SER A O 1
ATOM 1516 N N . ILE A 1 192 ? 2.870 12.433 2.644 1.00 64.56 192 ILE A N 1
ATOM 1517 C CA . ILE A 1 192 ? 2.854 12.190 4.065 1.00 64.56 192 ILE A CA 1
ATOM 1518 C C . ILE A 1 192 ? 1.654 11.284 4.292 1.00 64.56 192 ILE A C 1
ATOM 1520 O O . ILE A 1 192 ? 0.508 11.702 4.116 1.00 64.56 192 ILE A O 1
ATOM 1524 N N . LEU A 1 193 ? 1.917 10.037 4.666 1.00 51.72 193 LEU A N 1
ATOM 1525 C CA . LEU A 1 193 ? 0.883 9.185 5.233 1.00 51.72 193 LEU A CA 1
ATOM 1526 C C . LEU A 1 193 ? 0.858 9.473 6.731 1.00 51.72 193 LEU A C 1
ATOM 1528 O O . LEU A 1 193 ? 1.677 8.946 7.484 1.00 51.72 193 LEU A O 1
ATOM 1532 N N . THR A 1 194 ? -0.045 10.354 7.155 1.00 53.56 194 THR A N 1
ATOM 1533 C CA . THR A 1 194 ? -0.359 10.516 8.573 1.00 53.56 194 THR A CA 1
ATOM 1534 C C . THR A 1 194 ? -1.448 9.524 8.953 1.00 53.56 194 THR A C 1
ATOM 1536 O O . THR A 1 194 ? -2.514 9.485 8.335 1.00 53.56 194 THR A O 1
ATOM 1539 N N . ASN A 1 195 ? -1.226 8.755 10.020 1.00 55.19 195 ASN A N 1
ATOM 1540 C CA . ASN A 1 195 ? -2.348 8.231 10.786 1.00 55.19 195 ASN A CA 1
ATOM 1541 C C . ASN A 1 195 ? -2.894 9.405 11.601 1.00 55.19 195 ASN A C 1
ATOM 1543 O O . ASN A 1 195 ? -2.543 9.602 12.759 1.00 55.19 195 ASN A O 1
ATOM 1547 N N . SER A 1 196 ? -3.734 10.227 10.974 1.00 49.38 196 SER A N 1
ATOM 1548 C CA . SER A 1 196 ? -4.387 11.383 11.601 1.00 49.38 196 SER A CA 1
ATOM 1549 C C . SER A 1 196 ? -5.464 10.996 12.618 1.00 49.38 196 SER A C 1
ATOM 1551 O O . SER A 1 196 ? -6.338 11.802 12.932 1.00 49.38 196 SER A O 1
ATOM 1553 N N . ALA A 1 197 ? -5.454 9.757 13.117 1.00 57.53 197 ALA A N 1
ATOM 1554 C CA . ALA A 1 197 ? -6.394 9.336 14.133 1.00 57.53 197 ALA A CA 1
ATOM 1555 C C . ALA A 1 197 ? -6.043 10.049 15.446 1.00 57.53 197 ALA A C 1
ATOM 1557 O O . ALA A 1 197 ? -5.290 9.547 16.274 1.00 57.53 197 ALA A O 1
ATOM 1558 N N . ASP A 1 198 ? -6.639 11.227 15.636 1.00 67.88 198 ASP A N 1
ATOM 1559 C CA . ASP A 1 198 ? -6.645 11.986 16.890 1.00 67.88 198 ASP A CA 1
ATOM 1560 C C . ASP A 1 198 ? -7.342 11.218 18.023 1.00 67.88 198 ASP A C 1
ATOM 1562 O O . ASP A 1 198 ? -7.378 11.694 19.154 1.00 67.88 198 ASP A O 1
ATOM 1566 N N . TRP A 1 199 ? -7.925 10.052 17.727 1.00 74.81 199 TRP A N 1
ATOM 1567 C CA . TRP A 1 199 ? -8.752 9.266 18.626 1.00 74.81 199 TRP A CA 1
ATOM 1568 C C . TRP A 1 199 ? -8.427 7.784 18.530 1.00 74.81 199 TRP A C 1
ATOM 1570 O O . TRP A 1 199 ? -8.150 7.253 17.456 1.00 74.81 199 TRP A O 1
ATOM 1580 N N . VAL A 1 200 ? -8.530 7.115 19.670 1.00 79.44 200 VAL A N 1
ATOM 1581 C CA . VAL A 1 200 ? -8.212 5.704 19.853 1.00 79.44 200 VAL A CA 1
ATOM 1582 C C . VAL A 1 200 ? -9.405 5.033 20.516 1.00 79.44 200 VAL A C 1
ATOM 1584 O O . VAL A 1 200 ? -10.055 5.619 21.388 1.00 79.44 200 VAL A O 1
ATOM 1587 N N . LEU A 1 201 ? -9.727 3.823 20.064 1.00 85.12 201 LEU A N 1
ATOM 1588 C CA . LEU A 1 201 ? -10.748 2.983 20.680 1.00 85.12 201 LEU A CA 1
ATOM 1589 C C . LEU A 1 201 ? -10.051 2.046 21.651 1.00 85.12 201 LEU A C 1
ATOM 1591 O O . LEU A 1 201 ? -9.238 1.240 21.230 1.00 85.12 201 LEU A O 1
ATOM 1595 N N . CYS A 1 202 ? -10.366 2.132 22.934 1.00 88.19 202 CYS A N 1
ATOM 1596 C CA . CYS A 1 202 ? -9.826 1.218 23.930 1.00 88.19 202 CYS A CA 1
ATOM 1597 C C . CYS A 1 202 ? -10.933 0.304 24.440 1.00 88.19 202 CYS A C 1
ATOM 1599 O O . CYS A 1 202 ? -12.030 0.766 24.753 1.00 88.19 202 CYS A O 1
ATOM 1601 N N . LYS A 1 203 ? -10.667 -0.993 24.531 1.00 90.94 203 LYS A N 1
ATOM 1602 C CA . LYS A 1 203 ? -11.667 -1.968 24.955 1.00 90.94 203 LYS A CA 1
ATOM 1603 C C . LYS A 1 203 ? -11.837 -1.915 26.464 1.00 90.94 203 LYS A C 1
ATOM 1605 O O . LYS A 1 203 ? -10.866 -1.962 27.213 1.00 90.94 203 LYS A O 1
ATOM 1610 N N . CYS A 1 204 ? -13.076 -1.812 26.920 1.00 92.19 204 CYS A N 1
ATOM 1611 C CA . CYS A 1 204 ? -13.408 -1.820 28.337 1.00 92.19 204 CYS A CA 1
ATOM 1612 C C . CYS A 1 204 ? -13.743 -3.247 28.773 1.00 92.19 204 CYS A C 1
ATOM 1614 O O . CYS A 1 204 ? -14.664 -3.865 28.235 1.00 92.19 204 CYS A O 1
ATOM 1616 N N . LEU A 1 205 ? -13.026 -3.754 29.770 1.00 92.19 205 LEU A N 1
ATOM 1617 C CA . LEU A 1 205 ? -13.229 -5.080 30.338 1.00 92.19 205 LEU A CA 1
ATOM 1618 C C . LEU A 1 205 ? -14.319 -5.088 31.424 1.00 92.19 205 LEU A C 1
ATOM 1620 O O . LEU A 1 205 ? -14.595 -4.056 32.040 1.00 92.19 205 LEU A O 1
ATOM 1624 N N . PRO A 1 206 ? -14.910 -6.255 31.754 1.00 91.12 206 PRO A N 1
ATOM 1625 C CA . PRO A 1 206 ? -15.980 -6.358 32.756 1.00 91.12 206 PRO A CA 1
ATOM 1626 C C . PRO A 1 206 ? -15.581 -5.887 34.163 1.00 91.12 206 PRO A C 1
ATOM 1628 O O . PRO A 1 206 ? -16.429 -5.467 34.949 1.00 91.12 206 PRO A O 1
ATOM 1631 N N . ASN A 1 207 ? -14.291 -5.965 34.496 1.00 91.38 207 ASN A N 1
ATOM 1632 C CA . ASN A 1 207 ? -13.725 -5.498 35.765 1.00 91.38 207 ASN A CA 1
ATOM 1633 C C . ASN A 1 207 ? -13.488 -3.971 35.800 1.00 91.38 207 ASN A C 1
ATOM 1635 O O . ASN A 1 207 ? -13.171 -3.434 36.864 1.00 91.38 207 ASN A O 1
ATOM 1639 N N . GLY A 1 208 ? -13.684 -3.272 34.678 1.00 88.25 208 GLY A N 1
ATOM 1640 C CA . GLY A 1 208 ? -13.427 -1.841 34.521 1.00 88.25 208 GLY A CA 1
ATOM 1641 C C . GLY A 1 208 ? -12.011 -1.493 34.065 1.00 88.25 208 GLY A C 1
ATOM 1642 O O . GLY A 1 208 ? -11.704 -0.309 33.963 1.00 88.25 208 GLY A O 1
ATOM 1643 N N . GLU A 1 209 ? -11.152 -2.480 33.808 1.00 90.69 209 GLU A N 1
ATOM 1644 C CA . GLU A 1 209 ? -9.853 -2.244 33.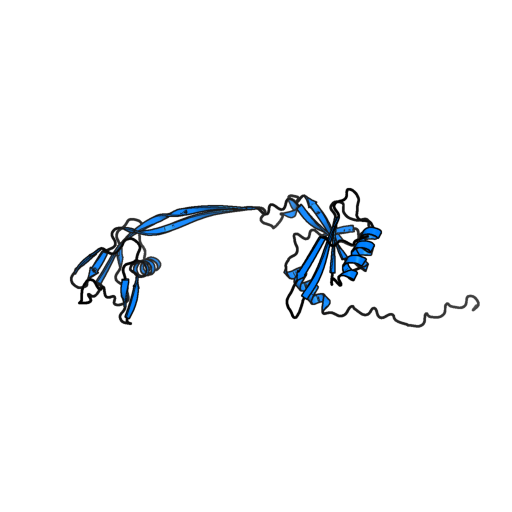177 1.00 90.69 209 GLU A CA 1
ATOM 1645 C C . GLU A 1 209 ? -10.032 -1.885 31.697 1.00 90.69 209 GLU A C 1
ATOM 1647 O O . GLU A 1 209 ? -11.031 -2.238 31.066 1.00 90.69 209 GLU A O 1
ATOM 1652 N N . ILE A 1 210 ? -9.065 -1.149 31.154 1.00 86.75 210 ILE A N 1
ATOM 1653 C CA . ILE A 1 210 ? -9.048 -0.735 29.754 1.00 86.75 210 ILE A CA 1
ATOM 1654 C C . ILE A 1 210 ? -7.878 -1.444 29.078 1.00 86.75 210 ILE A C 1
ATOM 1656 O O . ILE A 1 210 ? -6.725 -1.215 29.446 1.00 86.75 210 ILE A O 1
ATOM 1660 N N . GLU A 1 211 ? -8.174 -2.285 28.091 1.00 84.00 211 GLU A N 1
ATOM 1661 C CA . GLU A 1 211 ? -7.167 -2.884 27.221 1.00 84.00 211 GLU A CA 1
ATOM 1662 C C . GLU A 1 211 ? -6.845 -1.903 26.081 1.00 84.00 211 GLU A C 1
ATOM 1664 O O . GLU A 1 211 ? -7.754 -1.473 25.352 1.00 84.00 211 GLU A O 1
ATOM 1669 N N . PRO A 1 212 ? -5.569 -1.505 25.920 1.00 67.81 212 PRO A N 1
ATOM 1670 C CA . PRO A 1 212 ? -5.138 -0.715 24.780 1.00 67.81 212 PRO A CA 1
ATOM 1671 C C . PRO A 1 212 ? -5.071 -1.623 23.544 1.00 67.81 212 PRO A C 1
ATOM 1673 O O . PRO A 1 212 ? -4.013 -2.127 23.189 1.00 67.81 212 PRO A O 1
ATOM 1676 N N . GLU A 1 213 ? -6.208 -1.865 22.898 1.00 63.00 213 GLU A N 1
ATOM 1677 C CA . GLU A 1 213 ? -6.245 -2.459 21.558 1.00 63.00 213 GLU A CA 1
ATOM 1678 C C . GLU A 1 213 ? -6.209 -1.320 20.532 1.00 63.00 213 GLU A C 1
ATOM 1680 O O . GLU A 1 213 ? -7.144 -0.526 20.433 1.00 63.00 213 GLU A O 1
ATOM 1685 N N . PHE A 1 214 ? -5.112 -1.196 19.783 1.00 53.72 214 PHE A N 1
ATOM 1686 C CA . PHE A 1 214 ? -5.010 -0.204 18.718 1.00 53.72 214 PHE A CA 1
ATOM 1687 C C . PHE A 1 214 ? -5.585 -0.789 17.432 1.00 53.72 214 PHE A C 1
ATOM 1689 O O . PHE A 1 214 ? -4.877 -1.442 16.677 1.00 53.72 214 PHE A O 1
ATOM 1696 N N . PHE A 1 215 ? -6.866 -0.503 17.183 1.00 53.88 215 PHE A N 1
ATOM 1697 C CA . PHE A 1 215 ? -7.597 -0.917 15.982 1.00 53.88 215 PHE A CA 1
ATOM 1698 C C . PHE A 1 215 ? -7.842 -2.431 15.857 1.00 53.88 215 PHE A C 1
ATOM 1700 O O . PHE A 1 215 ? -6.984 -3.258 16.128 1.00 53.88 215 PHE A O 1
ATOM 1707 N N . PHE A 1 216 ? -9.039 -2.777 15.376 1.00 49.06 216 PHE A N 1
ATOM 1708 C CA . PHE A 1 216 ? -9.386 -4.143 14.999 1.00 49.06 216 PHE A CA 1
ATOM 1709 C C . PHE A 1 216 ? -8.397 -4.634 13.942 1.00 49.06 216 PHE A C 1
ATOM 1711 O O . PHE A 1 216 ? -8.437 -4.167 12.796 1.00 49.06 216 PHE A O 1
ATOM 1718 N N . GLU A 1 217 ? -7.549 -5.601 14.273 1.00 49.06 217 GLU A N 1
ATOM 1719 C CA . GLU A 1 217 ? -6.917 -6.358 13.207 1.00 49.06 217 GLU A CA 1
ATOM 1720 C C . GLU A 1 217 ? -8.020 -7.162 12.509 1.00 49.06 217 GLU A C 1
ATOM 1722 O O . GLU A 1 217 ? -8.866 -7.795 13.144 1.00 49.06 217 GLU A O 1
ATOM 1727 N N . TYR A 1 218 ? -8.036 -7.166 11.173 1.00 44.62 218 TYR A N 1
ATOM 1728 C CA . TYR A 1 218 ? -8.965 -8.005 10.404 1.00 44.62 218 TYR A CA 1
ATOM 1729 C C . TYR A 1 218 ? -8.920 -9.477 10.867 1.00 44.62 218 TYR A C 1
ATOM 1731 O O . TYR A 1 218 ? -9.933 -10.177 10.841 1.00 44.62 218 TYR A O 1
ATOM 1739 N N . ALA A 1 219 ? -7.758 -9.920 11.358 1.00 51.38 219 ALA A N 1
ATOM 1740 C CA . ALA A 1 219 ? -7.550 -11.224 11.971 1.00 51.38 219 ALA A CA 1
ATOM 1741 C C . ALA A 1 219 ? -8.428 -11.470 13.213 1.00 51.38 219 ALA A C 1
ATOM 1743 O O . ALA A 1 219 ? -8.949 -12.571 13.359 1.00 51.38 219 ALA A O 1
ATOM 1744 N N . GLU A 1 220 ? -8.669 -10.468 14.060 1.00 54.28 220 GLU A N 1
ATOM 1745 C CA . GLU A 1 220 ? -9.520 -10.591 15.252 1.00 54.28 220 GLU A CA 1
ATOM 1746 C C . GLU A 1 220 ? -10.999 -10.701 14.874 1.00 54.28 220 GLU A C 1
ATOM 1748 O O . GLU A 1 220 ? -11.729 -11.527 15.421 1.00 54.28 220 GLU A O 1
ATOM 1753 N N . LEU A 1 221 ? -11.448 -9.932 13.874 1.00 52.03 221 LEU A N 1
ATOM 1754 C CA . LEU A 1 221 ? -12.807 -10.059 13.336 1.00 52.03 221 LEU A CA 1
ATOM 1755 C C . LEU A 1 221 ? -13.033 -11.440 12.705 1.00 52.03 221 LEU A C 1
ATOM 1757 O O . LEU A 1 221 ? -14.104 -12.033 12.861 1.00 52.03 221 LEU A O 1
ATOM 1761 N N . GLN A 1 222 ? -12.012 -11.974 12.033 1.00 52.53 222 GLN A N 1
ATOM 1762 C CA . GLN A 1 222 ? -12.039 -13.311 11.454 1.00 52.53 222 GLN A CA 1
ATOM 1763 C C . GLN A 1 222 ? -12.002 -14.404 12.535 1.00 52.53 222 GLN A C 1
ATOM 1765 O O . GLN A 1 222 ? -12.762 -15.368 12.451 1.00 52.53 222 GLN A O 1
ATOM 1770 N N . GLN A 1 223 ? -11.197 -14.231 13.586 1.00 57.91 223 GLN A N 1
ATOM 1771 C CA . GLN A 1 223 ? -11.141 -15.145 14.724 1.00 57.91 223 GLN A CA 1
ATOM 1772 C C . GLN A 1 223 ? -12.473 -15.184 15.474 1.00 57.91 223 GLN A C 1
ATOM 1774 O O . GLN A 1 223 ? -12.946 -16.267 15.804 1.00 57.91 223 GLN A O 1
ATOM 1779 N N . VAL A 1 224 ? -13.129 -14.037 15.676 1.00 54.00 224 VAL A N 1
ATOM 1780 C CA . VAL A 1 224 ? -14.486 -13.984 16.236 1.00 54.00 224 VAL A CA 1
ATOM 1781 C C . VAL A 1 224 ? -15.450 -14.774 15.347 1.00 54.00 224 VAL A C 1
ATOM 1783 O O . VAL A 1 224 ? -16.174 -15.631 15.854 1.00 54.00 224 VAL A O 1
ATOM 1786 N N . ALA A 1 225 ? -15.427 -14.567 14.026 1.00 52.88 225 ALA A N 1
ATOM 1787 C CA . ALA A 1 225 ? -16.252 -15.337 13.091 1.00 52.88 225 ALA A CA 1
ATOM 1788 C C . ALA A 1 225 ? -15.984 -16.858 13.164 1.00 52.88 225 ALA A C 1
ATOM 1790 O O . ALA A 1 225 ? -16.911 -17.661 13.029 1.00 52.88 225 ALA A O 1
ATOM 1791 N N . ASP A 1 226 ? -14.741 -17.263 13.431 1.00 54.69 226 ASP A N 1
ATOM 1792 C CA . ASP A 1 226 ? -14.346 -18.663 13.586 1.00 54.69 226 ASP A CA 1
ATOM 1793 C C . ASP A 1 226 ? -14.688 -19.254 14.965 1.00 54.69 226 ASP A C 1
ATOM 1795 O O . ASP A 1 226 ? -15.075 -20.421 15.054 1.00 54.69 226 ASP A O 1
ATOM 1799 N N . GLU A 1 227 ? -14.609 -18.478 16.046 1.00 56.19 227 GLU A N 1
ATOM 1800 C CA . GLU A 1 227 ? -14.963 -18.910 17.402 1.00 56.19 227 GLU A CA 1
ATOM 1801 C C . GLU A 1 227 ? -16.466 -19.162 17.553 1.00 56.19 227 GLU A C 1
ATOM 1803 O O . GLU A 1 227 ? -16.856 -20.112 18.234 1.00 56.19 227 GLU A O 1
ATOM 1808 N N . PHE A 1 228 ? -17.310 -18.424 16.825 1.00 50.09 228 PHE A N 1
ATOM 1809 C CA . PHE A 1 228 ? -18.753 -18.682 16.741 1.00 50.09 228 PHE A CA 1
ATOM 1810 C C . PHE A 1 228 ? -19.120 -20.007 16.051 1.00 50.09 228 PHE A C 1
ATOM 1812 O O . PHE A 1 228 ? -20.251 -20.475 16.195 1.00 50.09 228 PHE A O 1
ATOM 1819 N N . LYS A 1 229 ? -18.181 -20.672 15.358 1.00 49.34 229 LYS A N 1
ATOM 1820 C CA . LYS A 1 229 ? -18.378 -22.056 14.881 1.00 49.34 229 LYS A CA 1
ATOM 1821 C C . LYS A 1 229 ? -18.426 -23.060 16.032 1.00 49.34 229 LYS A C 1
ATOM 1823 O O . LYS A 1 229 ? -18.914 -24.178 15.856 1.00 49.34 229 LYS A O 1
ATOM 1828 N N . ARG A 1 230 ? -17.906 -22.703 17.210 1.00 42.28 230 ARG A N 1
ATOM 1829 C CA . ARG A 1 230 ? -18.015 -23.542 18.401 1.00 42.28 230 ARG A CA 1
ATOM 1830 C C . ARG A 1 230 ? -19.399 -23.315 18.987 1.00 42.28 230 ARG A C 1
ATOM 1832 O O . ARG A 1 230 ? -19.733 -22.201 19.376 1.00 42.28 230 ARG A O 1
ATOM 1839 N N . GLN A 1 231 ? -20.206 -24.377 19.052 1.00 38.12 231 GLN A N 1
ATOM 1840 C CA . GLN A 1 231 ? -21.469 -24.317 19.783 1.00 38.12 231 GLN A CA 1
ATOM 1841 C C . GLN A 1 231 ? -21.211 -23.717 21.171 1.00 38.12 231 GLN A C 1
ATOM 1843 O O . GLN A 1 231 ? -20.185 -24.060 21.777 1.00 38.12 231 GLN A O 1
ATOM 1848 N N . PRO A 1 232 ? -22.101 -22.836 21.676 1.00 42.28 232 PRO A N 1
ATOM 1849 C CA . PRO A 1 232 ? -21.972 -22.327 23.031 1.00 42.28 232 PRO A CA 1
ATOM 1850 C C . PRO A 1 232 ? -21.745 -23.530 23.931 1.00 42.28 232 PRO A C 1
ATOM 1852 O O . PRO A 1 232 ? -22.474 -24.520 23.814 1.00 42.28 232 PRO A O 1
ATOM 1855 N N . LYS A 1 233 ? -20.698 -23.485 24.769 1.00 39.50 233 LYS A N 1
ATOM 1856 C CA . LYS A 1 233 ? -20.498 -24.517 25.786 1.00 39.50 233 LYS A CA 1
ATOM 1857 C C . LYS A 1 233 ? -21.828 -24.610 26.506 1.00 39.50 233 LYS A C 1
ATOM 1859 O O . LYS A 1 233 ? -22.191 -23.681 27.223 1.00 39.50 233 LYS A O 1
ATOM 1864 N N . THR A 1 234 ? -22.569 -25.691 26.269 1.00 38.34 234 THR A N 1
ATOM 1865 C CA . THR A 1 234 ? -23.753 -25.995 27.050 1.00 38.34 234 THR A CA 1
ATOM 1866 C C . THR A 1 234 ? -23.237 -26.017 28.468 1.00 38.34 234 THR A C 1
ATOM 1868 O O . THR A 1 234 ? -22.449 -26.900 28.824 1.00 38.34 234 THR A O 1
ATOM 1871 N N . SER A 1 235 ? -23.584 -25.000 29.250 1.00 39.75 235 SER A N 1
ATOM 1872 C CA . SER A 1 235 ? -23.446 -25.066 30.685 1.00 39.75 235 SER A CA 1
ATOM 1873 C C . SER A 1 235 ? -24.177 -26.345 31.050 1.00 39.75 235 SER A C 1
ATOM 1875 O O . SER A 1 235 ? -25.393 -26.456 30.889 1.00 39.75 235 SER A O 1
ATOM 1877 N N . ARG A 1 236 ? -23.411 -27.379 31.416 1.00 35.88 236 ARG A N 1
ATOM 1878 C CA . ARG A 1 236 ? -23.972 -28.558 32.055 1.00 35.88 236 ARG A CA 1
ATOM 1879 C C . ARG A 1 236 ? -24.606 -28.002 33.316 1.00 35.88 236 ARG A C 1
ATOM 1881 O O . ARG A 1 236 ? -23.924 -27.769 34.307 1.00 35.88 236 ARG A O 1
ATOM 188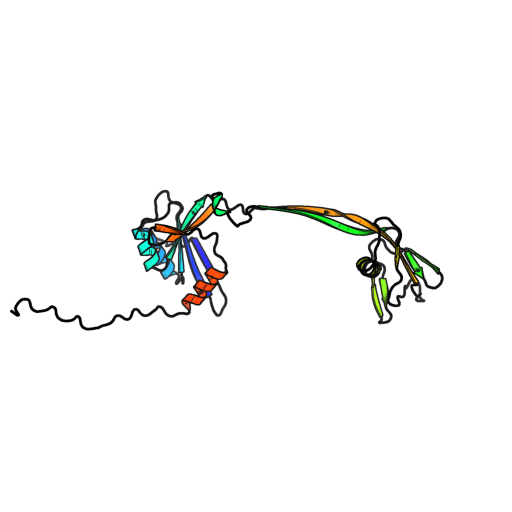8 N N . VAL A 1 237 ? -25.905 -27.739 33.251 1.00 39.84 237 VAL A N 1
ATOM 1889 C CA . VAL A 1 237 ? -26.743 -27.715 34.433 1.00 39.84 237 VAL A CA 1
ATOM 1890 C C . VAL A 1 237 ? -26.670 -29.148 34.929 1.00 39.84 237 VAL A C 1
ATOM 1892 O O . VAL A 1 237 ? -27.374 -30.030 34.445 1.00 39.84 237 VAL A O 1
ATOM 1895 N N . THR A 1 238 ? -25.709 -29.419 35.808 1.00 42.62 238 THR A N 1
ATOM 1896 C CA . THR A 1 238 ? -25.709 -30.642 36.588 1.00 42.62 238 THR A CA 1
ATOM 1897 C C . THR A 1 238 ? -26.963 -30.579 37.440 1.00 42.62 238 THR A C 1
ATOM 1899 O O . THR A 1 238 ? -27.020 -29.904 38.463 1.00 42.62 238 THR A O 1
ATOM 1902 N N . THR A 1 239 ? -27.998 -31.292 37.007 1.00 42.91 239 THR A N 1
ATOM 1903 C CA . THR A 1 239 ? -29.143 -31.663 37.838 1.00 42.91 239 THR A CA 1
ATOM 1904 C C . THR A 1 239 ? -28.720 -32.734 38.842 1.00 42.91 239 THR A C 1
ATOM 1906 O O . THR A 1 239 ? -29.420 -33.730 39.018 1.00 42.91 239 THR A O 1
ATOM 1909 N N . GLU A 1 240 ? -27.549 -32.583 39.470 1.00 49.25 240 GLU A N 1
ATOM 1910 C CA . GLU A 1 240 ? -27.263 -33.386 40.644 1.00 49.25 240 GLU A CA 1
ATOM 1911 C C . GLU A 1 240 ? -28.280 -32.963 41.705 1.00 49.25 240 GLU A C 1
ATOM 1913 O O . GLU A 1 240 ? -28.376 -31.770 42.024 1.00 49.25 240 GLU A O 1
ATOM 1918 N N . PRO A 1 241 ? -29.098 -33.898 42.215 1.00 55.25 241 PRO A N 1
ATOM 1919 C CA . PRO A 1 241 ? -30.006 -33.589 43.296 1.00 55.25 241 PRO A CA 1
ATOM 1920 C C . PRO A 1 241 ? -29.173 -33.022 44.440 1.00 55.25 241 PRO A C 1
ATOM 1922 O O . PRO A 1 241 ? -28.224 -33.649 44.916 1.00 55.25 241 PRO A O 1
ATOM 1925 N N . ARG A 1 242 ? -29.513 -31.796 44.848 1.00 55.31 242 ARG A N 1
ATOM 1926 C CA . ARG A 1 242 ? -28.943 -31.147 46.028 1.00 55.31 242 ARG A CA 1
ATOM 1927 C C . ARG A 1 242 ? -28.957 -32.176 47.156 1.00 55.31 242 ARG A C 1
ATOM 1929 O O . ARG A 1 242 ? -30.036 -32.658 47.502 1.00 55.31 242 ARG A O 1
ATOM 1936 N N . LYS A 1 243 ? -27.784 -32.513 47.709 1.00 71.31 243 LYS A N 1
ATOM 1937 C CA . LYS A 1 243 ? -27.720 -33.332 48.926 1.00 71.31 243 LYS A CA 1
ATOM 1938 C C . LYS A 1 243 ? -28.700 -32.725 49.938 1.00 71.31 243 LYS A C 1
ATOM 1940 O O . LYS A 1 243 ? -28.652 -31.503 50.131 1.00 71.31 243 LYS A O 1
ATOM 1945 N N . PRO A 1 244 ? -29.612 -33.523 50.520 1.00 70.12 244 PRO A N 1
ATOM 1946 C CA . PRO A 1 244 ? -30.521 -33.018 51.532 1.00 70.12 244 PRO A CA 1
ATOM 1947 C C . PRO A 1 244 ? -29.691 -32.354 52.629 1.00 70.12 244 PRO A C 1
ATOM 1949 O O . PRO A 1 244 ? -28.632 -32.860 53.013 1.00 70.12 244 PRO A O 1
ATOM 1952 N N . LYS A 1 245 ? -30.132 -31.172 53.068 1.00 72.62 245 LYS A N 1
ATOM 1953 C CA . LYS A 1 245 ? -29.531 -30.529 54.237 1.00 72.62 245 LYS A CA 1
ATOM 1954 C C . LYS A 1 245 ? -29.600 -31.533 55.396 1.00 72.62 245 LYS A C 1
ATOM 1956 O O . LYS A 1 245 ? -30.663 -32.131 55.557 1.00 72.62 245 LYS A O 1
ATOM 1961 N N . PRO A 1 246 ? -28.513 -31.716 56.165 1.00 71.12 246 PRO A N 1
ATOM 1962 C CA . PRO A 1 246 ? -28.569 -32.538 57.363 1.00 71.12 246 PRO A CA 1
ATOM 1963 C C . PRO A 1 246 ? -29.680 -32.010 58.271 1.00 71.12 246 PRO A C 1
ATOM 1965 O O . PRO A 1 246 ? -29.835 -30.793 58.430 1.00 71.12 246 PRO A O 1
ATOM 1968 N N . ASP A 1 247 ? -30.487 -32.937 58.773 1.00 73.94 247 ASP A N 1
ATOM 1969 C CA . ASP A 1 247 ? -31.591 -32.643 59.670 1.00 73.94 247 ASP A CA 1
ATOM 1970 C C . ASP A 1 247 ? -31.010 -32.076 60.976 1.00 73.94 247 ASP A C 1
ATOM 1972 O O . ASP A 1 247 ? -30.164 -32.726 61.591 1.00 73.94 247 ASP A O 1
ATOM 1976 N N . PRO A 1 248 ? -31.412 -30.870 61.417 1.00 72.62 248 PRO A N 1
ATOM 1977 C CA . PRO A 1 248 ? -30.934 -30.297 62.674 1.00 72.62 248 PRO A CA 1
ATOM 1978 C C . PRO A 1 248 ? -31.399 -31.064 63.928 1.00 72.62 248 PRO A C 1
ATOM 1980 O O . PRO A 1 248 ? -31.153 -30.588 65.035 1.00 72.62 248 PRO A O 1
ATOM 1983 N N . SER A 1 249 ? -32.078 -32.208 63.781 1.00 67.88 249 SER A N 1
ATOM 1984 C CA . SER A 1 249 ? -32.563 -33.045 64.882 1.00 67.88 249 SER A CA 1
ATOM 1985 C C . SER A 1 249 ? -31.859 -34.401 65.063 1.00 67.88 249 SER A C 1
ATOM 1987 O O . SER A 1 249 ? -32.249 -35.150 65.959 1.00 67.88 249 SER A O 1
ATOM 1989 N N . GLU A 1 250 ? -30.800 -34.714 64.306 1.00 61.75 250 GLU A N 1
ATOM 1990 C CA . GLU A 1 250 ? -29.936 -35.863 64.635 1.00 61.75 250 GLU A CA 1
ATOM 1991 C C . GLU A 1 250 ? -28.893 -35.479 65.716 1.00 61.75 250 GLU A C 1
ATOM 1993 O O . GLU A 1 250 ? -28.210 -34.465 65.551 1.00 61.75 250 GLU A O 1
ATOM 1998 N N . PRO A 1 251 ? -28.800 -36.231 66.836 1.00 62.91 251 PRO A N 1
ATOM 1999 C CA . PRO A 1 251 ? -27.897 -35.948 67.959 1.00 62.91 251 PRO A CA 1
ATOM 2000 C C . PRO A 1 251 ? -26.412 -36.210 67.669 1.00 62.91 251 PRO A C 1
ATOM 2002 O O . PRO A 1 251 ? -26.098 -37.109 66.856 1.00 62.91 251 PRO A O 1
#

pLDDT: mean 83.14, std 16.84, range [35.88, 98.44]

Solvent-accessible surface area (backbone atoms only — not comparable to full-atom values): 14753 Å² total; per-residue (Å²): 133,88,81,82,70,76,43,75,47,81,46,77,49,99,91,52,65,38,38,36,30,29,38,75,46,88,46,100,56,48,44,43,47,68,56,45,55,54,50,50,57,43,26,58,72,71,63,32,76,32,35,38,42,35,17,58,50,40,59,38,61,65,20,32,42,49,24,54,79,66,56,30,48,40,29,27,48,44,72,57,54,78,76,77,41,66,96,50,83,56,62,48,80,48,76,47,73,42,68,42,80,45,47,48,79,32,30,40,29,31,70,88,68,51,75,44,81,44,54,80,82,33,79,34,68,29,35,36,85,88,71,45,81,42,38,51,46,56,58,51,51,59,50,56,76,81,46,92,81,55,77,73,41,78,47,77,44,65,67,93,59,70,36,32,38,73,89,58,97,63,77,39,50,51,49,35,39,34,27,24,45,35,73,43,84,47,65,72,47,78,48,69,54,62,64,78,60,62,53,40,54,28,38,50,41,56,88,67,52,72,45,88,48,85,68,86,50,70,65,57,61,50,47,52,54,56,56,67,70,50,73,76,78,73,75,76,76,72,81,65,77,75,75,77,76,81,66,94,81,70,130

InterPro domains:
  IPR011335 Restriction endonuclease type II-like [SSF52980] (3-77)

Sequence (251 aa):
MRRQIDVVVYVGNEATSALIAMEAKDRATPVSIGMVSNFYTAVDGVRATKGILVSRMGYTKDALLEAHYRNIDTYELRPAEEKDWEGYAREIHFIIQTKKLIYDQPEIVLANGERHPASPGGMTILTREDGGNAFFDHVVNTWLLDNVWREDEPIEVVPQQHLTYYMSAEPSQVASLRCVPTYIAGMQVESILTNSADWVLCKCLPNGEIEPEFFFEYAELQQVADEFKRQPKTSRVTTEPRKPKPDPSEP

Nearest PDB structures (foldseek):
  4oc8-assembly1_B  TM=7.992E-01  e=1.566E-02  Azoarcus olearius
  7wbx-assembly1_E  TM=7.016E-01  e=2.839E-02  K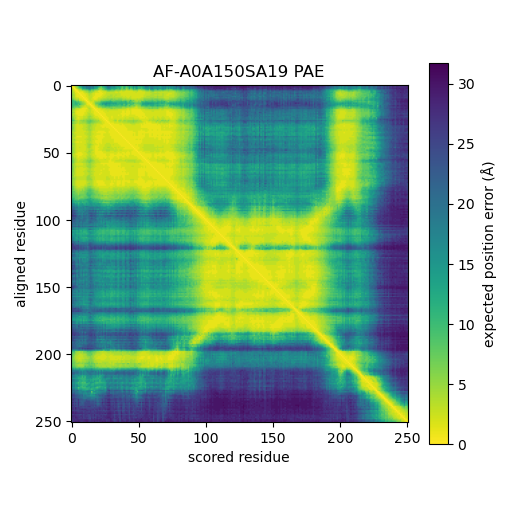omagataella phaffii
  6hlq-assembly1_E  TM=7.977E-01  e=2.720E-01  Saccharomyces cerevisiae S288C
  2bam-assembly1_B  TM=6.459E-01  e=5.232E-01  Bacillus amyloliquefaciens
  2cv9-assembly1_A  TM=2.490E-01  e=1.203E+00  Thermus thermophilus HB8

Secondary structure (DSSP, 8-state):
-----SEEEEEEETTEEEEEEEEEE--SSPBPHHHHHHHHHHHHHTT-SEEEEEESS-B-HHHHHHHHHTTEEEEEEEE--GGGGTTS-SEEEEEEEEEEEEEEEEEEEETTS-EEEPPTTS--EEEETTS-EEEHHHHHHHHHHHS---TTS-EEE--SS-EEE-SSSS-EEEEEEEEEEEEEEEEEEEEEEE----EEEEEEPTTS-EE---S--HHHHHHHHHHTTSPP----------PPPPPTT--

Foldseek 3Di:
DDQDFPDWDWDDDPVFIFIETEDEDEDPDAAELVNLVSQLVVCVVVVGPEYEYEYQHHHDLNNQLNCVVSRYWYKHKDFDDPVLCVVHDQKDKDKDWDWDKWWAQKWFQFPVRDIDTDDTPFQFWKAFPVRDTDTLCNQVVVVPVVDDDDAQDKDKAAGPGWIWHDPDPDITTTGIMITHIHIDTDDIDIDMDGPPCSIAIWTAHSNRDTHRDGDDDSVNVVVSSVVVVDDPPPPPPPPPPDDPDPDPPDD

Organism: Sorangium cellulosum (NCBI:txid56)